Protein AF-A0A0H3CPJ2-F1 (afdb_monomer_lite)

Foldseek 3Di:
DPPVLVVLCCVQCVVVVVVPDDCPVSVVVSVVVSVVVVVVVVVPDDDDDDDDDDDDDDDDDDDDDDDDDDDDDDDDDDDDDDDDPDPCPVVVVVVVVVVVVVVVVVVVVVVVQVVQVVLLVVLQVLLCLQPHGDDRDSGSLVSLVVSCVVLVHDCPPPDSVCSSVVSVVSSVVVVPPPPPPPPDVVVVVVCCVVCVCPVVDDPDD

Sequence (205 aa):
MSKRKAAIIRATLKPLLAADADLEAEVRKALLALDEAEKEDEKEKKPAEDEDDDKDDEKKKTADDEDDEDSDDKKKKPAEDEDDEDDKKDDKVSKTAMDSAIRLAADSATKRAAENFRKVREAEQAVRPLIGDVVAMDSADDVYRTALEQAGVDIEGVHPSAFPKMVKMAIEQQNNKRPVIAQDSATVSEFEKAFPTAGKLKRGF

Radius of gyration: 37.98 Å; chains: 1; bounding box: 97×56×105 Å

Secondary structure (DSSP, 8-state):
--HHHHHHHHHHHTTTTTTT---HHHHHHHHHHHHHHHHHHHHT--------------------------------PPPP-----SSSHHHHHHHHHHHHHHHHHHHHHHHHHHHHHHHHHHHHHHHHHHHSSPPP-S-HHHHHHHHHHHTT---TT--GGGHHHHHHHHHHHHHT--------HHHHHHHHHH-TTGGG-----

Organism: Enterobacter cloacae subsp. cloacae (strain ATCC 13047 / DSM 30054 / NBRC 13535 / NCTC 10005 / WDCM 00083 / NCDC 279-56) (NCBI:txid716541)

pLDDT: mean 71.65, std 20.5, range [28.33, 95.06]

Structure (mmCIF, N/CA/C/O backbone):
data_AF-A0A0H3CPJ2-F1
#
_entry.id   AF-A0A0H3CPJ2-F1
#
loop_
_atom_site.group_PDB
_atom_site.id
_atom_site.type_symbol
_atom_site.label_atom_id
_atom_site.label_alt_id
_atom_site.label_comp_id
_atom_site.label_asym_id
_atom_site.label_entity_id
_atom_site.label_seq_id
_atom_site.pdbx_PDB_ins_code
_atom_site.Cartn_x
_atom_site.Cartn_y
_atom_site.Cartn_z
_atom_site.occupancy
_atom_site.B_iso_or_equiv
_atom_site.auth_seq_id
_atom_site.auth_comp_id
_atom_site.auth_asym_id
_atom_site.auth_atom_id
_atom_site.pdbx_PDB_model_num
ATOM 1 N N . MET A 1 1 ? -1.343 2.291 -38.279 1.00 59.94 1 MET A N 1
ATOM 2 C CA . MET A 1 1 ? -1.102 0.938 -38.837 1.00 59.94 1 MET A CA 1
ATOM 3 C C . MET A 1 1 ? -1.658 0.864 -40.251 1.00 59.94 1 MET A C 1
ATOM 5 O O . MET A 1 1 ? -2.783 1.307 -40.458 1.00 59.94 1 MET A O 1
ATOM 9 N N . SER A 1 2 ? -0.901 0.312 -41.205 1.00 76.69 2 SER A N 1
ATOM 10 C CA . SER A 1 2 ? -1.409 0.012 -42.555 1.00 76.69 2 SER A CA 1
ATOM 11 C C . SER A 1 2 ? -2.568 -0.997 -42.483 1.00 76.69 2 SER A C 1
ATOM 13 O O . SER A 1 2 ? -2.582 -1.867 -41.609 1.00 76.69 2 SER A O 1
ATOM 15 N N . LYS A 1 3 ? -3.549 -0.898 -43.394 1.00 76.31 3 LYS A N 1
ATOM 16 C CA . LYS A 1 3 ? -4.716 -1.805 -43.441 1.00 76.31 3 LYS A CA 1
ATOM 17 C C . LYS A 1 3 ? -4.296 -3.279 -43.554 1.00 76.31 3 LYS A C 1
ATOM 19 O O . LYS A 1 3 ? -4.976 -4.137 -42.998 1.00 76.31 3 LYS A O 1
ATOM 24 N N . ARG A 1 4 ? -3.151 -3.554 -44.196 1.00 74.62 4 ARG A N 1
ATOM 25 C CA . ARG A 1 4 ? -2.540 -4.893 -44.294 1.00 74.62 4 ARG A CA 1
ATOM 26 C C . ARG A 1 4 ? -2.071 -5.411 -42.928 1.00 74.62 4 ARG A C 1
ATOM 28 O O . ARG A 1 4 ? -2.464 -6.499 -42.525 1.00 74.62 4 ARG A O 1
ATOM 35 N N . LYS A 1 5 ? -1.354 -4.580 -42.160 1.00 73.38 5 LYS A N 1
ATOM 36 C CA . LYS A 1 5 ? -0.867 -4.905 -40.804 1.00 73.38 5 LYS A CA 1
ATOM 37 C C . LYS A 1 5 ? -2.010 -5.291 -39.857 1.00 73.38 5 LYS A C 1
ATOM 39 O O . LYS A 1 5 ? -1.962 -6.317 -39.187 1.00 73.38 5 LYS A O 1
ATOM 44 N N . ALA A 1 6 ? -3.090 -4.508 -39.860 1.00 75.81 6 ALA A N 1
ATOM 45 C CA . ALA A 1 6 ? -4.264 -4.800 -39.037 1.00 75.81 6 ALA A CA 1
ATOM 46 C C . ALA A 1 6 ? -5.006 -6.079 -39.473 1.00 75.81 6 ALA A C 1
ATOM 48 O O . ALA A 1 6 ? -5.605 -6.750 -38.633 1.00 75.81 6 ALA A O 1
ATOM 49 N N . ALA A 1 7 ? -4.980 -6.424 -40.764 1.00 77.56 7 ALA A N 1
ATOM 50 C CA . ALA A 1 7 ? -5.598 -7.645 -41.274 1.00 77.56 7 ALA A CA 1
ATOM 51 C C . ALA A 1 7 ? -4.826 -8.904 -40.847 1.00 77.56 7 ALA A C 1
ATOM 53 O O . ALA A 1 7 ? -5.456 -9.867 -40.420 1.00 77.56 7 ALA A O 1
ATOM 54 N N . ILE A 1 8 ? -3.489 -8.866 -40.883 1.00 79.12 8 ILE A N 1
ATOM 55 C CA . ILE A 1 8 ? -2.618 -9.986 -40.486 1.00 79.12 8 ILE A CA 1
ATOM 56 C C . ILE A 1 8 ? -2.800 -10.310 -38.998 1.00 79.12 8 ILE A C 1
ATOM 58 O O . ILE A 1 8 ? -3.123 -11.443 -38.655 1.00 79.12 8 ILE A O 1
ATOM 62 N N . ILE A 1 9 ? -2.716 -9.300 -38.124 1.00 79.44 9 ILE A N 1
ATOM 63 C CA . ILE A 1 9 ? -2.913 -9.465 -36.671 1.00 79.44 9 ILE A CA 1
ATOM 64 C C . ILE A 1 9 ? -4.305 -10.031 -36.360 1.00 79.44 9 ILE A C 1
ATOM 66 O O . ILE A 1 9 ? -4.471 -10.902 -35.510 1.00 79.44 9 ILE A O 1
ATOM 70 N N . ARG A 1 10 ? -5.341 -9.537 -37.049 1.00 80.31 10 ARG A N 1
ATOM 71 C CA . ARG A 1 10 ? -6.709 -10.024 -36.842 1.00 80.31 10 ARG A CA 1
ATOM 72 C C . ARG A 1 10 ? -6.887 -11.451 -37.342 1.00 80.31 10 ARG A C 1
ATOM 74 O O . ARG A 1 10 ? -7.625 -12.195 -36.713 1.00 80.31 10 ARG A O 1
ATOM 81 N N . ALA A 1 11 ? -6.257 -11.837 -38.445 1.00 81.38 11 ALA A N 1
ATOM 82 C CA . ALA A 1 11 ? -6.361 -13.195 -38.964 1.00 81.38 11 ALA A CA 1
ATOM 83 C C . ALA A 1 11 ? -5.719 -14.219 -38.015 1.00 81.38 11 ALA A C 1
ATOM 85 O O . ALA A 1 11 ? -6.292 -15.285 -37.804 1.00 81.38 11 ALA A O 1
ATOM 86 N N . THR A 1 12 ? -4.579 -13.879 -37.405 1.00 79.88 12 THR A N 1
ATOM 87 C CA . THR A 1 12 ? -3.849 -14.777 -36.499 1.00 79.88 12 THR A CA 1
ATOM 88 C C . THR A 1 12 ? -4.472 -14.853 -35.106 1.00 79.88 12 THR A C 1
ATOM 90 O O . THR A 1 12 ? -4.611 -15.944 -34.562 1.00 79.88 12 THR A O 1
ATOM 93 N N . LEU A 1 13 ? -4.904 -13.723 -34.532 1.00 80.19 13 LEU A N 1
ATOM 94 C CA . LEU A 1 13 ? -5.363 -13.675 -33.136 1.00 80.19 13 LEU A CA 1
ATOM 95 C C . LEU A 1 13 ? -6.867 -13.938 -32.953 1.00 80.19 13 LEU A C 1
ATOM 97 O O . LEU A 1 13 ? -7.289 -14.378 -31.885 1.00 80.19 13 LEU A O 1
ATOM 101 N N . LYS A 1 14 ? -7.705 -13.702 -33.972 1.00 81.56 14 LYS A N 1
ATOM 102 C CA . LYS A 1 14 ? -9.169 -13.868 -33.868 1.00 81.56 14 LYS A CA 1
ATOM 103 C C . LYS A 1 14 ? -9.651 -15.292 -33.535 1.00 81.56 14 LYS A C 1
ATOM 105 O O . LYS A 1 14 ? -10.604 -15.376 -32.764 1.00 81.56 14 LYS A O 1
ATOM 110 N N . PRO A 1 15 ? -9.073 -16.392 -34.059 1.00 81.56 15 PRO A N 1
ATOM 111 C CA . PRO A 1 15 ? -9.518 -17.734 -33.672 1.00 81.56 15 PRO A CA 1
ATOM 112 C C . PRO A 1 15 ? -9.088 -18.131 -32.250 1.00 81.56 15 PRO A C 1
ATOM 114 O O . PRO A 1 15 ? -9.743 -18.966 -31.637 1.00 81.56 15 PRO A O 1
ATOM 117 N N . LEU A 1 16 ? -8.025 -17.524 -31.713 1.00 74.62 16 LEU A N 1
ATOM 118 C CA . LEU A 1 16 ? -7.444 -17.890 -30.416 1.00 74.62 16 LEU A CA 1
ATOM 119 C C . LEU A 1 16 ? -8.012 -17.075 -29.249 1.00 74.62 16 LEU A C 1
ATOM 121 O O . LEU A 1 16 ? -7.984 -17.529 -28.110 1.00 74.62 16 LEU A O 1
ATOM 125 N N . LEU A 1 17 ? -8.603 -15.912 -29.537 1.00 76.75 17 LEU A N 1
ATOM 126 C CA . LEU A 1 17 ? -9.183 -15.020 -28.531 1.00 76.75 17 LEU A CA 1
ATOM 127 C C . LEU A 1 17 ? -10.336 -15.645 -27.725 1.00 76.75 17 LEU A C 1
ATOM 129 O O . LEU A 1 17 ? -10.624 -15.191 -26.625 1.00 76.75 17 LEU A O 1
ATOM 133 N N . ALA A 1 18 ? -11.024 -16.644 -28.285 1.00 74.12 18 ALA A N 1
ATOM 134 C CA . ALA A 1 18 ? -12.161 -17.312 -27.648 1.00 74.12 18 ALA A CA 1
ATOM 135 C C . ALA A 1 18 ? -11.775 -18.602 -26.899 1.00 74.12 18 ALA A C 1
ATOM 137 O O . ALA A 1 18 ? -12.633 -19.206 -26.261 1.00 74.12 18 ALA A O 1
ATOM 138 N N . ALA A 1 19 ? -10.517 -19.041 -27.006 1.00 75.06 19 ALA A N 1
ATOM 139 C CA . ALA A 1 19 ? -10.065 -20.344 -26.520 1.00 75.06 19 ALA A CA 1
ATOM 140 C C . ALA A 1 19 ? -9.304 -20.286 -25.183 1.00 75.06 19 ALA A C 1
ATOM 142 O O . ALA A 1 19 ? -8.801 -21.319 -24.753 1.00 75.06 19 ALA A O 1
ATOM 143 N N . ASP A 1 20 ? -9.188 -19.107 -24.554 1.00 67.69 20 ASP A N 1
ATOM 144 C CA . ASP A 1 20 ? -8.377 -18.872 -23.339 1.00 67.69 20 ASP A CA 1
ATOM 145 C C . ASP A 1 20 ? -6.929 -19.399 -23.462 1.00 67.69 20 ASP A C 1
ATOM 147 O O . ASP A 1 20 ? -6.261 -19.736 -22.485 1.00 67.69 20 ASP A O 1
ATOM 151 N N . ALA A 1 21 ? -6.446 -19.501 -24.704 1.00 69.00 21 ALA A N 1
ATOM 152 C CA . ALA A 1 21 ? -5.138 -20.036 -25.028 1.00 69.00 21 ALA A CA 1
ATOM 153 C C . ALA A 1 21 ? -4.048 -19.026 -24.661 1.00 69.00 21 ALA A C 1
ATOM 155 O O . ALA A 1 21 ? -4.234 -17.822 -24.827 1.00 69.00 21 ALA A O 1
ATOM 156 N N . ASP A 1 22 ? -2.894 -19.519 -24.215 1.00 70.19 22 ASP A N 1
ATOM 157 C CA . ASP A 1 22 ? -1.723 -18.677 -23.986 1.00 70.19 22 ASP A CA 1
ATOM 158 C C . ASP A 1 22 ? -1.239 -18.086 -25.323 1.00 70.19 22 ASP A C 1
ATOM 160 O O . ASP A 1 22 ? -0.751 -18.793 -26.207 1.00 70.19 22 ASP A O 1
ATOM 164 N N . LEU A 1 23 ? -1.453 -16.778 -25.497 1.00 72.31 23 LEU A N 1
ATOM 165 C CA . LEU A 1 23 ? -1.244 -16.071 -26.763 1.00 72.31 23 LEU A CA 1
ATOM 166 C C . LEU A 1 23 ? 0.207 -15.617 -26.963 1.00 72.31 23 LEU A C 1
ATOM 168 O O . LEU A 1 23 ? 0.511 -15.023 -27.999 1.00 72.31 23 LEU A O 1
ATOM 172 N N . GLU A 1 24 ? 1.110 -15.846 -26.006 1.00 73.50 24 GLU A N 1
ATOM 173 C CA . GLU A 1 24 ? 2.437 -15.225 -26.029 1.00 73.50 24 GLU A CA 1
ATOM 174 C C . GLU A 1 24 ? 3.275 -15.650 -27.250 1.00 73.50 24 GLU A C 1
ATOM 176 O O . GLU A 1 24 ? 3.895 -14.809 -27.909 1.00 73.50 24 GLU A O 1
ATOM 181 N N . ALA A 1 25 ? 3.247 -16.934 -27.614 1.00 71.19 25 ALA A N 1
ATOM 182 C CA . ALA A 1 25 ? 3.967 -17.451 -28.780 1.00 71.19 25 ALA A CA 1
ATOM 183 C C . ALA A 1 25 ? 3.381 -16.932 -30.107 1.00 71.19 25 ALA A C 1
ATOM 185 O O . ALA A 1 25 ? 4.118 -16.507 -31.004 1.00 71.19 25 ALA A O 1
ATOM 186 N N . GLU A 1 26 ? 2.054 -16.891 -30.219 1.00 72.56 26 GLU A N 1
ATOM 187 C CA . GLU A 1 26 ? 1.366 -16.456 -31.434 1.00 72.56 26 GLU A CA 1
ATOM 188 C C . GLU A 1 26 ? 1.432 -14.940 -31.650 1.00 72.56 26 GLU A C 1
ATOM 190 O O . GLU A 1 26 ? 1.517 -14.481 -32.791 1.00 72.56 26 GLU A O 1
ATOM 195 N N . VAL A 1 27 ? 1.467 -14.150 -30.574 1.00 75.44 27 VAL A N 1
ATOM 196 C CA . VAL A 1 27 ? 1.689 -12.698 -30.642 1.00 75.44 27 VAL A CA 1
ATOM 197 C C . VAL A 1 27 ? 3.104 -12.393 -31.131 1.00 75.44 27 VAL A C 1
ATOM 199 O O . VAL A 1 27 ? 3.271 -11.533 -31.996 1.00 75.44 27 VAL A O 1
ATOM 202 N N . ARG A 1 28 ? 4.121 -13.132 -30.665 1.00 74.50 28 ARG A N 1
ATOM 203 C CA . ARG A 1 28 ? 5.503 -12.999 -31.168 1.00 74.50 28 ARG A CA 1
ATOM 204 C C . ARG A 1 28 ? 5.604 -13.355 -32.650 1.00 74.50 28 ARG A C 1
ATOM 206 O O . ARG A 1 28 ? 6.245 -12.638 -33.412 1.00 74.50 28 ARG A O 1
ATOM 213 N N . LYS A 1 29 ? 4.916 -14.413 -33.079 1.00 75.38 29 LYS A N 1
ATOM 214 C CA . LYS A 1 29 ? 4.840 -14.803 -34.493 1.00 75.38 29 LYS A CA 1
ATOM 215 C C . LYS A 1 29 ? 4.135 -13.747 -35.350 1.00 75.38 29 LYS A C 1
ATOM 217 O O . LYS A 1 29 ? 4.589 -13.454 -36.452 1.00 75.38 29 LYS A O 1
ATOM 222 N N . ALA A 1 30 ? 3.058 -13.144 -34.844 1.00 74.69 30 ALA A N 1
ATOM 223 C CA . ALA A 1 30 ? 2.363 -12.055 -35.527 1.00 74.69 30 ALA A CA 1
ATOM 224 C C . ALA A 1 30 ? 3.223 -10.782 -35.628 1.00 74.69 30 ALA A C 1
ATOM 226 O O . ALA A 1 30 ? 3.149 -10.091 -36.639 1.00 74.69 30 ALA A O 1
ATOM 227 N N . LEU A 1 31 ? 4.053 -10.490 -34.621 1.00 77.62 31 LEU A N 1
ATOM 228 C CA . LEU A 1 31 ? 5.025 -9.391 -34.645 1.00 77.62 31 LEU A CA 1
ATOM 229 C C . LEU A 1 31 ? 6.139 -9.623 -35.670 1.00 77.62 31 LEU A C 1
ATOM 231 O O . LEU A 1 31 ? 6.399 -8.740 -36.479 1.00 77.62 31 LEU A O 1
ATOM 235 N N . LEU A 1 32 ? 6.711 -10.827 -35.724 1.00 76.00 32 LEU A N 1
ATOM 236 C CA . LEU A 1 32 ? 7.706 -11.181 -36.744 1.00 76.00 32 LEU A CA 1
ATOM 237 C C . LEU A 1 32 ? 7.143 -11.061 -38.170 1.00 76.00 32 LEU A C 1
ATOM 239 O O . LEU A 1 32 ? 7.810 -10.531 -39.053 1.00 76.00 32 LEU A O 1
ATOM 243 N N . ALA A 1 33 ? 5.892 -11.476 -38.384 1.00 74.00 33 ALA A N 1
ATOM 244 C CA . ALA A 1 33 ? 5.223 -11.329 -39.678 1.00 74.00 33 ALA A CA 1
ATOM 245 C C . ALA A 1 33 ? 4.931 -9.859 -40.050 1.00 74.00 33 ALA A C 1
ATOM 247 O O . ALA A 1 33 ? 4.847 -9.524 -41.231 1.00 74.00 33 ALA A O 1
ATOM 248 N N . LEU A 1 34 ? 4.762 -8.969 -39.064 1.00 75.44 34 LEU A N 1
ATOM 249 C CA . LEU A 1 34 ? 4.627 -7.528 -39.307 1.00 75.44 34 LEU A CA 1
ATOM 250 C C . LEU A 1 34 ? 5.956 -6.900 -39.721 1.00 75.44 34 LEU A C 1
ATOM 252 O O . LEU A 1 34 ? 5.951 -6.072 -40.631 1.00 75.44 34 LEU A O 1
ATOM 256 N N . ASP A 1 35 ? 7.055 -7.307 -39.084 1.00 73.12 35 ASP A N 1
ATOM 257 C CA . ASP A 1 35 ? 8.405 -6.845 -39.417 1.00 73.12 35 ASP A CA 1
ATOM 258 C C . ASP A 1 35 ? 8.836 -7.331 -40.810 1.00 73.12 35 ASP A C 1
ATOM 260 O O . ASP A 1 35 ? 9.489 -6.603 -41.556 1.00 73.12 35 ASP A O 1
ATOM 264 N N . GLU A 1 36 ? 8.447 -8.546 -41.200 1.00 69.19 36 GLU A N 1
ATOM 265 C CA . GLU A 1 36 ? 8.725 -9.091 -42.533 1.00 69.19 36 GLU A CA 1
ATOM 266 C C . GLU A 1 36 ? 7.920 -8.371 -43.628 1.00 69.19 36 GLU A C 1
ATOM 268 O O . GLU A 1 36 ? 8.495 -7.941 -44.628 1.00 69.19 36 GLU A O 1
ATOM 273 N N . ALA A 1 37 ? 6.629 -8.109 -43.395 1.00 63.09 37 ALA A N 1
ATOM 274 C CA . ALA A 1 37 ? 5.805 -7.316 -44.311 1.00 63.09 37 ALA A CA 1
ATOM 275 C C . ALA A 1 37 ? 6.283 -5.853 -44.437 1.00 63.09 37 ALA A C 1
ATOM 277 O O . ALA A 1 37 ? 6.113 -5.230 -45.482 1.00 63.09 37 ALA A O 1
ATOM 278 N N . GLU A 1 38 ? 6.892 -5.294 -43.389 1.00 63.72 38 GLU A N 1
ATOM 279 C CA . GLU A 1 38 ? 7.471 -3.946 -43.413 1.00 63.72 38 GLU A CA 1
ATOM 280 C C . GLU A 1 38 ? 8.762 -3.883 -44.244 1.00 63.72 38 GLU A C 1
ATOM 282 O O . GLU A 1 38 ? 8.955 -2.927 -44.991 1.00 63.72 38 GLU A O 1
ATOM 287 N N . LYS A 1 39 ? 9.583 -4.942 -44.217 1.00 60.97 39 LYS A N 1
ATOM 288 C CA . LYS A 1 39 ? 10.767 -5.082 -45.084 1.00 60.97 39 LYS A CA 1
ATOM 289 C C . LYS A 1 39 ? 10.418 -5.295 -46.561 1.00 60.97 39 LYS A C 1
ATOM 291 O O . LYS A 1 39 ? 11.210 -4.927 -47.428 1.00 60.97 39 LYS A O 1
ATOM 296 N N . GLU A 1 40 ? 9.273 -5.901 -46.866 1.00 57.31 40 GLU A N 1
ATOM 297 C CA . GLU A 1 40 ? 8.786 -6.058 -48.245 1.00 57.31 40 GLU A CA 1
ATOM 298 C C . GLU A 1 40 ? 8.168 -4.762 -48.791 1.00 57.31 40 GLU A C 1
ATOM 300 O O . GLU A 1 40 ? 8.502 -4.358 -49.905 1.00 57.31 40 GLU A O 1
ATOM 305 N N . ASP A 1 41 ? 7.368 -4.046 -47.989 1.00 57.06 41 ASP A N 1
ATOM 306 C CA . ASP A 1 41 ? 6.795 -2.741 -48.367 1.00 57.06 41 ASP A CA 1
ATOM 307 C C . ASP A 1 41 ? 7.892 -1.656 -48.586 1.00 57.06 41 ASP A C 1
ATOM 309 O O . ASP A 1 41 ? 7.667 -0.680 -49.309 1.00 57.06 41 ASP A O 1
ATOM 313 N N . GLU A 1 42 ? 9.086 -1.807 -47.994 1.00 54.91 42 GLU A N 1
ATOM 314 C CA . GLU A 1 42 ? 10.237 -0.901 -48.170 1.00 54.91 42 GLU A CA 1
ATOM 315 C C . GLU A 1 42 ? 11.065 -1.207 -49.438 1.00 54.91 42 GLU A C 1
ATOM 317 O O . GLU A 1 42 ? 11.632 -0.300 -50.049 1.00 54.91 42 GLU A O 1
ATOM 322 N N . LYS A 1 43 ? 11.072 -2.462 -49.912 1.00 51.03 43 LYS A N 1
ATOM 323 C CA . LYS A 1 43 ? 11.767 -2.872 -51.150 1.00 51.03 43 LYS A CA 1
ATOM 324 C C . LYS A 1 43 ? 11.043 -2.453 -52.435 1.00 51.03 43 LYS A C 1
ATOM 326 O O . LYS A 1 43 ? 11.690 -2.352 -53.475 1.00 51.03 43 LYS A O 1
ATOM 331 N N . GLU A 1 44 ? 9.742 -2.163 -52.380 1.00 49.97 44 GLU A N 1
ATOM 332 C CA . GLU A 1 44 ? 8.953 -1.706 -53.539 1.00 49.97 44 GLU A CA 1
ATOM 333 C C . GLU A 1 44 ? 9.029 -0.183 -53.797 1.00 49.97 44 GLU A C 1
ATOM 335 O O . GLU A 1 44 ? 8.491 0.300 -54.794 1.00 49.97 44 GLU A O 1
ATOM 340 N N . LYS A 1 45 ? 9.725 0.600 -52.956 1.00 44.38 45 LYS A N 1
ATOM 341 C CA . LYS A 1 45 ? 9.931 2.049 -53.159 1.00 44.38 45 LYS A CA 1
ATOM 342 C C . LYS A 1 45 ? 11.368 2.383 -53.581 1.00 44.38 45 LYS A C 1
ATOM 344 O O . LYS A 1 45 ? 12.146 2.923 -52.802 1.00 44.38 45 LYS A O 1
ATOM 349 N N . LYS A 1 46 ? 11.701 2.136 -54.850 1.00 45.94 46 LYS A N 1
ATOM 350 C CA . LYS A 1 46 ? 12.757 2.873 -55.575 1.00 45.94 46 LYS A CA 1
ATOM 351 C C . LYS A 1 46 ? 12.181 3.448 -56.876 1.00 45.94 46 LYS A C 1
ATOM 353 O O . LYS A 1 46 ? 11.624 2.692 -57.668 1.00 45.94 46 LYS A O 1
ATOM 358 N N . PRO A 1 47 ? 12.295 4.769 -57.076 1.00 37.34 47 PRO A N 1
ATOM 359 C CA . PRO A 1 47 ? 13.055 5.323 -58.208 1.00 37.34 47 PRO A CA 1
ATOM 360 C C . PRO A 1 47 ? 14.113 6.318 -57.670 1.00 37.34 47 PRO A C 1
ATOM 362 O O . PRO A 1 47 ? 13.860 6.992 -56.678 1.00 37.34 47 PRO A O 1
ATOM 365 N N . ALA A 1 48 ? 15.391 6.248 -58.056 1.00 31.41 48 ALA A N 1
ATOM 366 C CA . ALA A 1 48 ? 16.001 6.667 -59.330 1.00 31.41 48 ALA A CA 1
ATOM 367 C C . ALA A 1 48 ? 15.953 8.201 -59.548 1.00 31.41 48 ALA A C 1
ATOM 369 O O . ALA A 1 48 ? 14.871 8.724 -59.781 1.00 31.41 48 ALA A O 1
ATOM 370 N N . GLU A 1 49 ? 17.143 8.819 -59.399 1.00 34.44 49 GLU A N 1
ATOM 371 C CA . GLU A 1 49 ? 17.728 10.052 -59.999 1.00 34.44 49 GLU A CA 1
ATOM 372 C C . GLU A 1 49 ? 16.839 11.285 -60.278 1.00 34.44 49 GLU A C 1
ATOM 374 O O . GLU A 1 49 ? 15.831 11.164 -60.963 1.00 34.44 49 GLU A O 1
ATOM 379 N N . ASP A 1 50 ? 17.247 12.487 -59.825 1.00 28.33 50 ASP A N 1
ATOM 380 C CA . ASP A 1 50 ? 17.907 13.484 -60.703 1.00 28.33 50 ASP A CA 1
ATOM 381 C C . ASP A 1 50 ? 18.427 14.739 -59.944 1.00 28.33 50 ASP A C 1
ATOM 383 O O . ASP A 1 50 ? 18.031 15.007 -58.811 1.00 28.33 50 ASP A O 1
ATOM 387 N N . GLU A 1 51 ? 19.336 15.435 -60.623 1.00 29.42 51 GLU A N 1
ATOM 388 C CA . GLU A 1 51 ? 20.320 16.497 -60.352 1.00 29.42 51 GLU A CA 1
ATOM 389 C C . GLU A 1 51 ? 19.957 17.807 -59.597 1.00 29.42 51 GLU A C 1
ATOM 391 O O . GLU A 1 51 ? 18.822 18.277 -59.590 1.00 29.42 51 GLU A O 1
ATOM 396 N N . ASP A 1 52 ? 21.032 18.383 -59.020 1.00 30.48 52 ASP A N 1
ATOM 397 C CA . ASP A 1 52 ? 21.475 19.797 -58.938 1.00 30.48 52 ASP A CA 1
ATOM 398 C C . ASP A 1 52 ? 20.523 20.938 -58.498 1.00 30.48 52 ASP A C 1
ATOM 400 O O . ASP A 1 52 ? 19.464 21.159 -59.073 1.00 30.48 52 ASP A O 1
ATOM 404 N N . ASP A 1 53 ? 20.960 21.766 -57.528 1.00 32.66 53 ASP A N 1
ATOM 405 C CA . ASP A 1 53 ? 21.560 23.086 -57.841 1.00 32.66 53 ASP A CA 1
ATOM 406 C C . ASP A 1 53 ? 22.045 23.873 -56.588 1.00 32.66 53 ASP A C 1
ATOM 408 O O . ASP A 1 53 ? 21.345 24.030 -55.588 1.00 32.66 53 ASP A O 1
ATOM 412 N N . ASP A 1 54 ? 23.295 24.322 -56.711 1.00 33.62 54 ASP A N 1
ATOM 413 C CA . ASP A 1 54 ? 24.069 25.450 -56.167 1.00 33.62 54 ASP A CA 1
ATOM 414 C C . ASP A 1 54 ? 23.714 26.289 -54.896 1.00 33.62 54 ASP A C 1
ATOM 416 O O . ASP A 1 54 ? 22.693 26.962 -54.788 1.00 33.62 54 ASP A O 1
ATOM 420 N N . LYS A 1 55 ? 24.778 26.409 -54.070 1.00 33.53 55 LYS A N 1
ATOM 421 C CA . LYS A 1 55 ? 25.498 27.624 -53.582 1.00 33.53 55 LYS A CA 1
ATOM 422 C C . LYS A 1 55 ? 24.982 28.557 -52.468 1.00 33.53 55 LYS A C 1
ATOM 424 O O . LYS A 1 55 ? 23.869 29.064 -52.487 1.00 33.53 55 LYS A O 1
ATOM 429 N N . ASP A 1 56 ? 25.995 28.923 -51.658 1.00 31.47 56 ASP A N 1
ATOM 430 C CA . ASP A 1 56 ? 26.305 30.249 -51.080 1.00 31.47 56 ASP A CA 1
ATOM 431 C C . ASP A 1 56 ? 25.4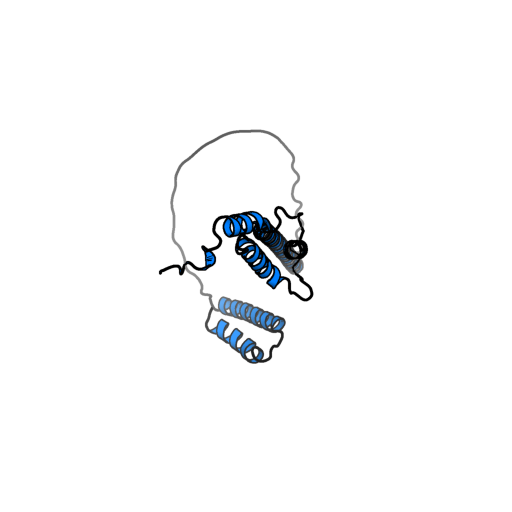21 30.796 -49.943 1.00 31.47 56 ASP A C 1
ATOM 433 O O . ASP A 1 56 ? 24.209 30.654 -49.932 1.00 31.47 56 ASP A O 1
ATOM 437 N N . ASP A 1 57 ? 25.919 31.515 -48.936 1.00 33.38 57 ASP A N 1
ATOM 438 C CA . ASP A 1 57 ? 27.272 31.863 -48.503 1.00 33.38 57 ASP A CA 1
ATOM 439 C C . ASP A 1 57 ? 27.149 32.440 -47.069 1.00 33.38 57 ASP A C 1
ATOM 441 O O . ASP A 1 57 ? 26.136 33.033 -46.701 1.00 33.38 57 ASP A O 1
ATOM 445 N N . GLU A 1 58 ? 28.219 32.278 -46.295 1.00 34.84 58 GLU A N 1
ATOM 446 C CA . GLU A 1 58 ? 28.783 33.207 -45.307 1.00 34.84 58 GLU A CA 1
ATOM 447 C C . GLU A 1 58 ? 28.002 33.904 -44.151 1.00 34.84 58 GLU A C 1
ATOM 449 O O . GLU A 1 58 ? 27.112 34.732 -44.327 1.00 34.84 58 GLU A O 1
ATOM 454 N N . LYS A 1 59 ? 28.674 33.803 -42.976 1.00 37.06 59 LYS A N 1
ATOM 455 C CA . LYS A 1 59 ? 28.927 34.839 -41.929 1.00 37.06 59 LYS A CA 1
ATOM 456 C C . LYS A 1 59 ? 27.760 35.162 -40.976 1.00 37.06 59 LYS A C 1
ATOM 458 O O . LYS A 1 59 ? 26.641 35.380 -41.395 1.00 37.06 59 LYS A O 1
ATOM 463 N N . LYS A 1 60 ? 27.913 35.374 -39.660 1.00 36.22 60 LYS A N 1
ATOM 464 C CA . LYS A 1 60 ? 28.996 35.556 -38.651 1.00 36.22 60 LYS A CA 1
ATOM 465 C C . LYS A 1 60 ? 28.207 35.836 -37.333 1.00 36.22 60 LYS A C 1
ATOM 467 O O . LYS A 1 60 ? 27.160 36.463 -37.436 1.00 36.22 60 LYS A O 1
ATOM 472 N N . LYS A 1 61 ? 28.547 35.462 -36.089 1.00 40.09 61 LYS A N 1
ATOM 473 C CA . LYS A 1 61 ? 29.633 35.931 -35.186 1.00 40.09 61 LYS A CA 1
ATOM 474 C C . LYS A 1 61 ? 29.191 35.576 -33.728 1.00 40.09 61 LYS A C 1
ATOM 476 O O . LYS A 1 61 ? 28.029 35.793 -33.413 1.00 40.09 61 LYS A O 1
ATOM 481 N N . THR A 1 62 ? 29.998 34.847 -32.942 1.00 28.86 62 THR A N 1
ATOM 482 C CA . THR A 1 62 ? 30.844 35.265 -31.776 1.00 28.86 62 THR A CA 1
ATOM 483 C C . THR A 1 62 ? 30.201 35.329 -30.381 1.00 28.86 62 THR A C 1
ATOM 485 O O . THR A 1 62 ? 29.348 36.179 -30.149 1.00 28.86 62 THR A O 1
ATOM 488 N N . ALA A 1 63 ? 30.751 34.525 -29.460 1.00 35.34 63 ALA A N 1
ATOM 489 C CA . ALA A 1 63 ? 31.193 34.847 -28.086 1.00 35.34 63 ALA A CA 1
ATOM 490 C C . ALA A 1 63 ? 31.989 33.602 -27.602 1.00 35.34 63 ALA A C 1
ATOM 492 O O . ALA A 1 63 ? 31.425 32.513 -27.627 1.00 35.34 63 ALA A O 1
ATOM 493 N N . ASP A 1 64 ? 33.325 33.602 -27.553 1.00 29.14 64 ASP A N 1
ATOM 494 C CA . ASP A 1 64 ? 34.214 34.200 -26.531 1.00 29.14 64 ASP A CA 1
ATOM 495 C C . ASP A 1 64 ? 34.149 33.438 -25.193 1.00 29.14 64 ASP A C 1
ATOM 497 O O . ASP A 1 64 ? 33.126 33.510 -24.517 1.00 29.14 64 ASP A O 1
ATOM 501 N N . ASP A 1 65 ? 35.163 32.617 -24.886 1.00 31.34 65 ASP A N 1
ATOM 502 C CA . ASP A 1 65 ? 36.137 32.906 -23.814 1.00 31.34 65 ASP A CA 1
ATOM 503 C C . ASP A 1 65 ? 37.285 31.865 -23.815 1.00 31.34 65 ASP A C 1
ATOM 505 O O . ASP A 1 65 ? 37.075 30.679 -24.089 1.00 31.34 65 ASP A O 1
ATOM 509 N N . GLU A 1 66 ? 38.491 32.365 -23.558 1.00 32.38 66 GLU A N 1
ATOM 510 C CA . GLU A 1 66 ? 39.791 31.695 -23.371 1.00 32.38 66 GLU A CA 1
ATOM 511 C C . GLU A 1 66 ? 39.757 30.943 -22.005 1.00 32.38 66 GLU A C 1
ATOM 513 O O . GLU A 1 66 ? 38.839 31.144 -21.217 1.00 32.38 66 GLU A O 1
ATOM 518 N N . ASP A 1 67 ? 40.587 29.994 -21.576 1.00 31.56 67 ASP A N 1
ATOM 519 C CA . ASP A 1 67 ? 42.032 29.770 -21.609 1.00 31.56 67 ASP A CA 1
ATOM 520 C C . ASP A 1 67 ? 42.253 28.469 -20.781 1.00 31.56 67 ASP A C 1
ATOM 522 O O . ASP A 1 67 ? 41.511 28.254 -19.818 1.00 31.56 67 ASP A O 1
ATOM 526 N N . ASP A 1 68 ? 43.186 27.589 -21.157 1.00 35.44 68 ASP A N 1
ATOM 527 C CA . ASP A 1 68 ? 44.209 27.002 -20.260 1.00 35.44 68 ASP A CA 1
ATOM 528 C C . ASP A 1 68 ? 45.041 25.967 -21.041 1.00 35.44 68 ASP A C 1
ATOM 530 O O . ASP A 1 68 ? 44.532 24.998 -21.622 1.00 35.44 68 ASP A O 1
ATOM 534 N N . GLU A 1 69 ? 46.340 26.229 -21.082 1.00 35.31 69 GLU A N 1
ATOM 535 C CA . GLU A 1 69 ? 47.363 25.497 -21.809 1.00 35.31 69 GLU A CA 1
ATOM 536 C C . GLU A 1 69 ? 47.848 24.247 -21.044 1.00 35.31 69 GLU A C 1
ATOM 538 O O . GLU A 1 69 ? 47.753 24.132 -19.826 1.00 35.31 69 GLU A O 1
ATOM 543 N N . ASP A 1 70 ? 48.503 23.369 -21.809 1.00 33.03 70 ASP A N 1
ATOM 544 C CA . ASP A 1 70 ? 49.655 22.560 -21.385 1.00 33.03 70 ASP A CA 1
ATOM 545 C C . ASP A 1 70 ? 49.394 21.176 -20.737 1.00 33.03 70 ASP A C 1
ATOM 547 O O . ASP A 1 70 ? 49.151 21.030 -19.542 1.00 33.03 70 ASP A O 1
ATOM 551 N N . SER A 1 71 ? 49.552 20.098 -21.523 1.00 38.31 71 SER A N 1
ATOM 552 C CA . SER A 1 71 ? 50.753 19.252 -21.395 1.00 38.31 71 SER A CA 1
ATOM 553 C C . SER A 1 71 ? 50.861 18.158 -22.468 1.00 38.31 71 SER A C 1
ATOM 555 O O . SER A 1 71 ? 49.888 17.612 -22.987 1.00 38.31 71 SER A O 1
ATOM 557 N N . ASP A 1 72 ? 52.117 17.861 -22.755 1.00 36.91 72 ASP A N 1
ATOM 558 C CA . ASP A 1 72 ? 52.727 17.278 -23.939 1.00 36.91 72 ASP A CA 1
ATOM 559 C C . ASP A 1 72 ? 52.704 15.731 -24.046 1.00 36.91 72 ASP A C 1
ATOM 561 O O . ASP A 1 72 ? 52.724 14.995 -23.061 1.00 36.91 72 ASP A O 1
ATOM 565 N N . ASP A 1 73 ? 52.828 15.279 -25.300 1.00 35.91 73 ASP A N 1
ATOM 566 C CA . ASP A 1 73 ? 53.668 14.161 -25.771 1.00 35.91 73 ASP A CA 1
ATOM 567 C C . ASP A 1 73 ? 53.369 12.693 -25.342 1.00 35.91 73 ASP A C 1
ATOM 569 O O . ASP A 1 73 ? 53.778 12.215 -24.284 1.00 35.91 73 ASP A O 1
ATOM 573 N N . LYS A 1 74 ? 52.823 11.880 -26.275 1.00 43.12 74 LYS A N 1
ATOM 574 C CA . LYS A 1 74 ? 53.597 10.819 -26.984 1.00 43.12 74 LYS A CA 1
ATOM 575 C C . LYS A 1 74 ? 52.776 9.942 -27.941 1.00 43.12 74 LYS A C 1
ATOM 577 O O . LYS A 1 74 ? 51.935 9.134 -27.559 1.00 43.12 74 LYS A O 1
ATOM 582 N N . LYS A 1 75 ? 53.189 10.012 -29.211 1.00 40.38 75 LYS A N 1
ATOM 583 C CA . LYS A 1 75 ? 53.003 9.048 -30.313 1.00 40.38 75 LYS A CA 1
ATOM 584 C C . LYS A 1 75 ? 52.996 7.569 -29.884 1.00 40.38 75 LYS A C 1
ATOM 586 O O . LYS A 1 75 ? 54.023 7.096 -29.399 1.00 40.38 75 LYS A O 1
ATOM 591 N N . LYS A 1 76 ? 51.992 6.800 -30.336 1.00 41.88 76 LYS A N 1
ATOM 592 C CA . LYS A 1 76 ? 52.192 5.519 -31.055 1.00 41.88 76 LYS A CA 1
ATOM 593 C C . LYS A 1 76 ? 51.104 5.316 -32.121 1.00 41.88 76 LYS A C 1
ATOM 595 O O . LYS A 1 76 ? 49.931 5.557 -31.882 1.00 41.88 76 LYS A O 1
ATOM 600 N N . LYS A 1 77 ? 51.565 4.936 -33.314 1.00 45.94 77 LYS A N 1
ATOM 601 C CA . LYS A 1 77 ? 50.838 4.785 -34.583 1.00 45.94 77 LYS A CA 1
ATOM 602 C C . LYS A 1 77 ? 49.868 3.586 -34.566 1.00 45.94 77 LYS A C 1
ATOM 604 O O . LYS A 1 77 ? 50.197 2.605 -33.898 1.00 45.94 77 LYS A O 1
ATOM 609 N N . PRO A 1 78 ? 48.765 3.606 -35.339 1.00 40.75 78 PRO A N 1
ATOM 610 C CA . PRO A 1 78 ? 48.014 2.395 -35.654 1.00 40.75 78 PRO A CA 1
ATOM 611 C C . PRO A 1 78 ? 48.842 1.526 -36.612 1.00 40.75 78 PRO A C 1
ATOM 613 O O . PRO A 1 78 ? 49.363 2.026 -37.609 1.00 40.75 78 PRO A O 1
ATOM 616 N N . ALA A 1 79 ? 49.022 0.252 -36.268 1.00 38.09 79 ALA A N 1
ATOM 617 C CA . ALA A 1 79 ? 49.488 -0.752 -37.212 1.00 38.09 79 ALA A CA 1
ATOM 618 C C . ALA A 1 79 ? 48.264 -1.274 -37.969 1.00 38.09 79 ALA A C 1
ATOM 620 O O . ALA A 1 79 ? 47.309 -1.763 -37.371 1.00 38.09 79 ALA A O 1
ATOM 621 N N . GLU A 1 80 ? 48.326 -1.051 -39.268 1.00 41.50 80 GLU A N 1
ATOM 622 C CA . GLU A 1 80 ? 47.515 -1.582 -40.352 1.00 41.50 80 GLU A CA 1
ATOM 623 C C . GLU A 1 80 ? 47.658 -3.114 -40.370 1.00 41.50 80 GLU A C 1
ATOM 625 O O . GLU A 1 80 ? 48.778 -3.622 -40.406 1.00 41.50 80 GLU A O 1
ATOM 630 N N . ASP A 1 81 ? 46.539 -3.832 -40.271 1.00 38.25 81 ASP A N 1
ATOM 631 C CA . ASP A 1 81 ? 46.452 -5.267 -40.565 1.00 38.25 81 ASP A CA 1
ATOM 632 C C . ASP A 1 81 ? 45.132 -5.473 -41.325 1.00 38.25 81 ASP A C 1
ATOM 634 O O . ASP A 1 81 ? 44.059 -5.662 -40.744 1.00 38.25 81 ASP A O 1
ATOM 638 N N . GLU A 1 82 ? 45.214 -5.260 -42.639 1.00 44.69 82 GLU A N 1
ATOM 639 C CA . GLU A 1 82 ? 44.204 -5.641 -43.624 1.00 44.69 82 GLU A CA 1
ATOM 640 C C . GLU A 1 82 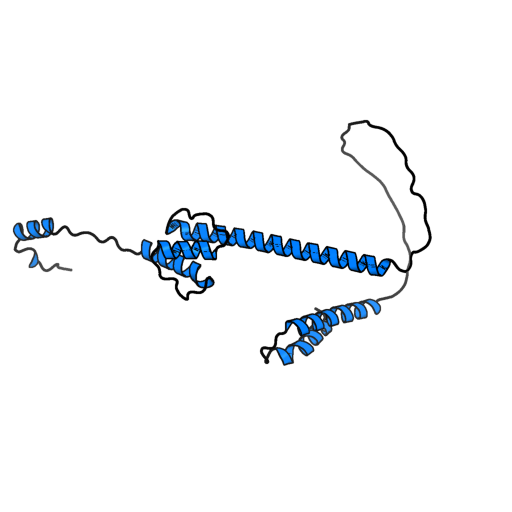? 44.382 -7.134 -43.938 1.00 44.69 82 GLU A C 1
ATOM 642 O O . GLU A 1 82 ? 45.403 -7.507 -44.506 1.00 44.69 82 GLU A O 1
ATOM 647 N N . ASP A 1 83 ? 43.420 -7.962 -43.515 1.00 47.06 83 ASP A N 1
ATOM 648 C CA . ASP A 1 83 ? 42.823 -9.107 -44.244 1.00 47.06 83 ASP A CA 1
ATOM 649 C C . ASP A 1 83 ? 42.223 -10.129 -43.256 1.00 47.06 83 ASP A C 1
ATOM 651 O O . ASP A 1 83 ? 42.893 -11.056 -42.811 1.00 47.06 83 ASP A O 1
ATOM 655 N N . ASP A 1 84 ? 40.948 -9.930 -42.884 1.00 44.31 84 ASP A N 1
ATOM 656 C CA . ASP A 1 84 ? 39.919 -10.992 -42.795 1.00 44.31 84 ASP A CA 1
ATOM 657 C C . ASP A 1 84 ? 38.576 -10.347 -42.380 1.00 44.31 84 ASP A C 1
ATOM 659 O O . ASP A 1 84 ? 38.201 -10.299 -41.195 1.00 44.31 84 ASP A O 1
ATOM 663 N N . GLU A 1 85 ? 37.881 -9.737 -43.348 1.00 52.50 85 GLU A N 1
ATOM 664 C CA . GLU A 1 85 ? 36.692 -8.896 -43.116 1.00 52.50 85 GLU A CA 1
ATOM 665 C C . GLU A 1 85 ? 35.326 -9.541 -43.404 1.00 52.50 85 GLU A C 1
ATOM 667 O O . GLU A 1 85 ? 34.318 -8.860 -43.211 1.00 52.50 85 GLU A O 1
ATOM 672 N N . ASP A 1 86 ? 35.228 -10.832 -43.737 1.00 50.00 86 ASP A N 1
ATOM 673 C CA . ASP A 1 86 ? 33.926 -11.402 -44.147 1.00 50.00 86 ASP A CA 1
ATOM 674 C C . ASP A 1 86 ? 33.264 -12.423 -43.205 1.00 50.00 86 ASP A C 1
ATOM 676 O O . ASP A 1 86 ? 32.141 -12.831 -43.475 1.00 50.00 86 ASP A O 1
ATOM 680 N N . ASP A 1 87 ? 33.842 -12.734 -42.034 1.00 50.34 87 ASP A N 1
ATOM 681 C CA . ASP A 1 87 ? 33.217 -13.672 -41.064 1.00 50.34 87 ASP A CA 1
ATOM 682 C C . ASP A 1 87 ? 32.917 -13.068 -39.670 1.00 50.34 87 ASP A C 1
ATOM 684 O O . ASP A 1 87 ? 32.469 -13.745 -38.745 1.00 50.34 87 ASP A O 1
ATOM 688 N N . LYS A 1 88 ? 33.137 -11.758 -39.476 1.00 53.44 88 LYS A N 1
ATOM 689 C CA . LYS A 1 88 ? 32.973 -11.079 -38.164 1.00 53.44 88 LYS A CA 1
ATOM 690 C C . LYS A 1 88 ? 31.722 -10.205 -38.039 1.00 53.44 88 LYS A C 1
ATOM 692 O O . LYS A 1 88 ? 31.523 -9.590 -36.986 1.00 53.44 88 LYS A O 1
ATOM 697 N N . LYS A 1 89 ? 30.892 -10.085 -39.080 1.00 53.00 89 LYS A N 1
ATOM 698 C CA . LYS A 1 89 ? 29.693 -9.223 -39.029 1.00 53.00 89 LYS A CA 1
ATOM 699 C C . LYS A 1 89 ? 28.530 -9.883 -38.286 1.00 53.00 89 LYS A C 1
ATOM 701 O O . LYS A 1 89 ? 27.896 -9.195 -37.488 1.00 53.00 89 LYS A O 1
ATOM 706 N N . ASP A 1 90 ? 28.344 -11.197 -38.427 1.00 53.72 90 ASP A N 1
ATOM 707 C CA . ASP A 1 90 ? 27.291 -11.943 -37.716 1.00 53.72 90 ASP A CA 1
ATOM 708 C C . ASP A 1 90 ? 27.530 -12.018 -36.196 1.00 53.72 90 ASP A C 1
ATOM 710 O O . ASP A 1 90 ? 26.607 -11.864 -35.391 1.00 53.72 90 ASP A O 1
ATOM 714 N N . ASP A 1 91 ? 28.786 -12.138 -35.766 1.00 57.06 91 ASP A N 1
ATOM 715 C CA . ASP A 1 91 ? 29.130 -12.174 -34.339 1.00 57.06 91 ASP A CA 1
ATOM 716 C C . ASP A 1 91 ? 29.006 -10.783 -33.669 1.00 57.06 91 ASP A C 1
ATOM 718 O O . ASP A 1 91 ? 28.595 -10.658 -32.514 1.00 57.06 91 ASP A O 1
ATOM 722 N N . LYS A 1 92 ? 29.272 -9.691 -34.404 1.00 60.31 92 LYS A N 1
ATOM 723 C CA . LYS A 1 92 ? 29.099 -8.312 -33.902 1.00 60.31 92 LYS A CA 1
ATOM 724 C C . LYS A 1 92 ? 27.627 -7.918 -33.738 1.00 60.31 92 LYS A C 1
ATOM 726 O O . LYS A 1 92 ? 27.294 -7.248 -32.755 1.00 60.31 92 LYS A O 1
ATOM 731 N N . VAL A 1 93 ? 26.739 -8.332 -34.648 1.00 61.75 93 VAL A N 1
ATOM 732 C CA . VAL A 1 93 ? 25.291 -8.088 -34.490 1.00 61.75 93 VAL A CA 1
ATOM 733 C C . VAL A 1 93 ? 24.699 -8.930 -33.360 1.00 61.75 93 VAL A C 1
ATOM 735 O O . VAL A 1 93 ? 23.890 -8.409 -32.597 1.00 61.75 93 VAL A O 1
ATOM 738 N N . SER A 1 94 ? 25.170 -10.168 -33.166 1.00 65.94 94 SER A N 1
ATOM 739 C CA . SER A 1 94 ? 24.797 -11.020 -32.026 1.00 65.94 94 SER A CA 1
ATOM 740 C C . SER A 1 94 ? 25.205 -10.400 -30.680 1.00 65.94 94 SER A C 1
ATOM 742 O O . SER A 1 94 ? 24.376 -10.270 -29.777 1.00 65.94 94 SER A O 1
ATOM 744 N N . LYS A 1 95 ? 26.445 -9.904 -30.564 1.00 76.81 95 LYS A N 1
ATOM 745 C CA . LYS A 1 95 ? 26.939 -9.200 -29.363 1.00 76.81 95 LYS A CA 1
ATOM 746 C C . LYS A 1 95 ? 26.177 -7.903 -29.088 1.00 76.81 95 LYS A C 1
ATOM 748 O O . LYS A 1 95 ? 25.774 -7.659 -27.958 1.00 76.81 95 LYS A O 1
ATOM 753 N N . THR A 1 96 ? 25.884 -7.118 -30.125 1.00 80.69 96 THR A N 1
ATOM 754 C CA . THR A 1 96 ? 25.095 -5.879 -29.992 1.00 80.69 96 THR A CA 1
ATOM 755 C C . THR A 1 96 ? 23.647 -6.169 -29.577 1.00 80.69 96 THR A C 1
ATOM 757 O O . THR A 1 96 ? 23.085 -5.470 -28.730 1.00 80.69 96 THR A O 1
ATOM 760 N N . ALA A 1 97 ? 23.043 -7.229 -30.121 1.00 78.81 97 ALA A N 1
ATOM 761 C CA . ALA A 1 97 ? 21.715 -7.682 -29.720 1.00 78.81 97 ALA A CA 1
ATOM 762 C C . ALA A 1 97 ? 21.707 -8.156 -28.256 1.00 78.81 97 ALA A C 1
ATOM 764 O O . ALA A 1 97 ? 20.820 -7.772 -27.495 1.00 78.81 97 ALA A O 1
ATOM 765 N N . MET A 1 98 ? 22.729 -8.896 -27.820 1.00 84.12 98 MET A N 1
ATOM 766 C CA . MET A 1 98 ? 22.875 -9.327 -26.427 1.00 84.12 98 MET A CA 1
ATOM 767 C C . MET A 1 98 ? 23.058 -8.139 -25.471 1.00 84.12 98 MET A C 1
ATOM 769 O O . MET A 1 98 ? 22.368 -8.052 -24.455 1.00 84.12 98 MET A O 1
ATOM 773 N N . ASP A 1 99 ? 23.905 -7.175 -25.829 1.00 83.00 99 ASP A N 1
ATOM 774 C CA . ASP A 1 99 ? 24.130 -5.959 -25.045 1.00 83.00 99 ASP A CA 1
ATOM 775 C C . ASP A 1 99 ? 22.867 -5.091 -24.943 1.00 83.00 99 ASP A C 1
ATOM 777 O O . ASP A 1 99 ? 22.608 -4.473 -23.907 1.00 83.00 99 ASP A O 1
ATOM 781 N N . SER A 1 100 ? 22.051 -5.035 -25.999 1.00 84.44 100 SER A N 1
ATOM 782 C CA . SER A 1 100 ? 20.759 -4.338 -25.959 1.00 84.44 100 SER A CA 1
ATOM 783 C C . SER A 1 100 ? 19.737 -5.059 -25.076 1.00 84.44 100 SER A C 1
ATOM 785 O O . SER A 1 100 ? 19.020 -4.402 -24.320 1.00 84.44 100 SER A O 1
ATOM 787 N N . ALA A 1 101 ? 19.724 -6.396 -25.076 1.00 84.75 101 ALA A N 1
ATOM 788 C CA . ALA A 1 101 ? 18.891 -7.186 -24.176 1.00 84.75 101 ALA A CA 1
ATOM 789 C C . ALA A 1 101 ? 19.294 -6.993 -22.704 1.00 84.75 101 ALA A C 1
ATOM 791 O O . ALA A 1 101 ? 18.423 -6.832 -21.849 1.00 84.75 101 ALA A O 1
ATOM 792 N N . ILE A 1 102 ? 20.598 -6.936 -22.403 1.00 89.69 102 ILE A N 1
ATOM 793 C CA . ILE A 1 102 ? 21.106 -6.656 -21.051 1.00 89.69 102 ILE A CA 1
ATOM 794 C C . ILE A 1 102 ? 20.698 -5.251 -20.603 1.00 89.69 102 ILE A C 1
ATOM 796 O O . ILE A 1 102 ? 20.207 -5.091 -19.485 1.00 89.69 102 ILE A O 1
ATOM 800 N N . ARG A 1 103 ? 20.837 -4.237 -21.470 1.00 89.94 103 ARG A N 1
ATOM 801 C CA . ARG A 1 103 ? 20.380 -2.870 -21.169 1.00 89.94 103 ARG A CA 1
ATOM 802 C C . ARG A 1 103 ? 18.878 -2.820 -20.905 1.00 89.94 103 ARG A C 1
ATOM 804 O O . ARG A 1 103 ? 18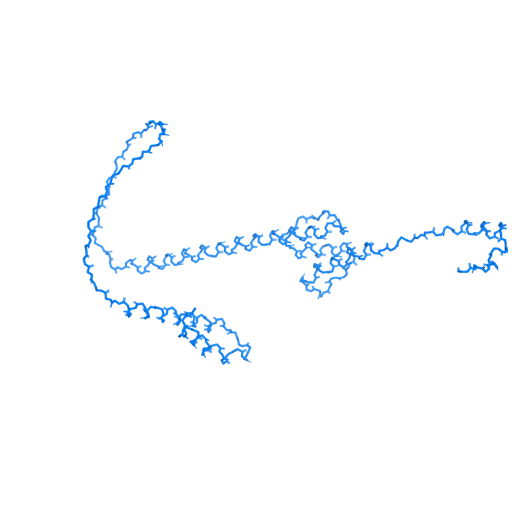.467 -2.271 -19.891 1.00 89.94 103 ARG A O 1
ATOM 811 N N . LEU A 1 104 ? 18.066 -3.459 -21.747 1.00 90.69 104 LEU A N 1
ATOM 812 C CA . LEU A 1 104 ? 16.616 -3.512 -21.556 1.00 90.69 104 LEU A CA 1
ATOM 813 C C . LEU A 1 104 ? 16.239 -4.219 -20.245 1.00 90.69 104 LEU A C 1
ATOM 815 O O . LEU A 1 104 ? 15.344 -3.768 -19.526 1.00 90.69 104 LEU A O 1
ATOM 819 N N . ALA A 1 105 ? 16.931 -5.309 -19.907 1.00 88.56 105 ALA A N 1
ATOM 820 C CA . ALA A 1 105 ? 16.742 -6.012 -18.646 1.00 88.56 105 ALA A CA 1
ATOM 821 C C . ALA A 1 105 ? 17.107 -5.118 -17.451 1.00 88.56 105 ALA A C 1
ATOM 823 O O . ALA A 1 105 ? 16.306 -5.011 -16.518 1.00 88.56 105 ALA A O 1
ATOM 824 N N . ALA A 1 106 ? 18.244 -4.419 -17.506 1.00 92.12 106 ALA A N 1
ATOM 825 C CA . ALA A 1 106 ? 18.674 -3.472 -16.481 1.00 92.12 106 ALA A CA 1
ATOM 826 C C . ALA A 1 106 ? 17.675 -2.316 -16.317 1.00 92.12 106 ALA A C 1
ATOM 828 O O . ALA A 1 106 ? 17.243 -2.037 -15.200 1.00 92.12 106 ALA A O 1
ATOM 829 N N . ASP A 1 107 ? 17.211 -1.718 -17.413 1.00 91.19 107 ASP A N 1
ATOM 830 C CA . ASP A 1 107 ? 16.194 -0.663 -17.400 1.00 91.19 107 ASP A CA 1
ATOM 831 C C . ASP A 1 107 ? 14.859 -1.159 -16.836 1.00 91.19 107 ASP A C 1
ATOM 833 O O . ASP A 1 107 ? 14.157 -0.447 -16.118 1.00 91.19 107 ASP A O 1
ATOM 837 N N . SER A 1 108 ? 14.479 -2.402 -17.137 1.00 90.12 108 SER A N 1
ATOM 838 C CA . SER A 1 108 ? 13.279 -3.002 -16.558 1.00 90.12 108 SER A CA 1
ATOM 839 C C . SER A 1 108 ? 13.437 -3.250 -15.053 1.00 90.12 108 SER A C 1
ATOM 841 O O . SER A 1 108 ? 12.477 -3.097 -14.300 1.00 90.12 108 SER A O 1
ATOM 843 N N . ALA A 1 109 ? 14.639 -3.607 -14.595 1.00 91.00 109 ALA A N 1
ATOM 844 C CA . ALA A 1 109 ? 14.934 -3.818 -13.184 1.00 91.00 109 ALA A CA 1
ATOM 845 C C . ALA A 1 109 ? 14.929 -2.494 -12.408 1.00 91.00 109 ALA A C 1
ATOM 847 O O . ALA A 1 109 ? 14.297 -2.413 -11.356 1.00 91.00 109 ALA A O 1
ATOM 848 N N . THR A 1 110 ? 15.542 -1.438 -12.951 1.00 91.81 110 THR A N 1
ATOM 849 C CA . THR A 1 110 ? 15.535 -0.104 -12.330 1.00 91.81 110 THR A CA 1
ATOM 850 C C . THR A 1 110 ? 14.125 0.476 -12.257 1.00 91.81 110 THR A C 1
ATOM 852 O O . THR A 1 110 ? 13.746 1.015 -11.218 1.00 91.81 110 THR A O 1
ATOM 855 N N . LYS A 1 111 ? 13.304 0.299 -13.303 1.00 92.38 111 LYS A N 1
ATOM 856 C CA . LYS A 1 111 ? 11.886 0.695 -13.292 1.00 92.38 111 LYS A CA 1
ATOM 857 C C . LYS A 1 111 ? 11.094 -0.038 -12.214 1.00 92.38 111 LYS A C 1
ATOM 859 O O . LYS A 1 111 ? 10.426 0.619 -11.423 1.00 92.38 111 LYS A O 1
ATOM 864 N N . ARG A 1 112 ? 11.217 -1.369 -12.120 1.00 90.19 112 ARG A N 1
ATOM 865 C CA . ARG A 1 112 ? 10.545 -2.157 -11.069 1.00 90.19 112 ARG A CA 1
ATOM 866 C C . ARG A 1 112 ? 10.984 -1.733 -9.669 1.00 90.19 112 ARG A C 1
ATOM 868 O O . ARG A 1 112 ? 10.138 -1.567 -8.798 1.00 90.19 112 ARG A O 1
ATOM 875 N N . ALA A 1 113 ? 12.280 -1.503 -9.460 1.00 89.88 113 ALA A N 1
ATOM 876 C CA . ALA A 1 113 ? 12.791 -1.015 -8.182 1.00 89.88 113 ALA A CA 1
ATOM 877 C C . ALA A 1 113 ? 12.199 0.361 -7.834 1.00 89.88 113 ALA A C 1
ATOM 879 O O . ALA A 1 113 ? 11.666 0.547 -6.743 1.00 89.88 113 ALA A O 1
ATOM 880 N N . ALA A 1 114 ? 12.209 1.306 -8.778 1.00 90.88 114 ALA A N 1
ATOM 881 C CA . ALA A 1 114 ? 11.625 2.630 -8.584 1.00 90.88 114 ALA A CA 1
ATOM 882 C C . ALA A 1 114 ? 10.114 2.574 -8.298 1.00 90.88 114 ALA A C 1
ATOM 884 O O . ALA A 1 114 ? 9.623 3.300 -7.434 1.00 90.88 114 ALA A O 1
ATOM 885 N N . GLU A 1 115 ? 9.370 1.713 -8.993 1.00 92.12 115 GLU A N 1
ATOM 886 C CA . GLU A 1 115 ? 7.947 1.477 -8.735 1.00 92.12 115 GLU A CA 1
ATOM 887 C C . GLU A 1 115 ? 7.705 0.886 -7.347 1.00 92.12 115 GLU A C 1
ATOM 889 O O . GLU A 1 115 ? 6.789 1.329 -6.657 1.00 92.12 115 GLU A O 1
ATOM 894 N N . ASN A 1 116 ? 8.533 -0.063 -6.912 1.00 91.50 116 ASN A N 1
ATOM 895 C CA . ASN A 1 116 ? 8.437 -0.643 -5.576 1.00 91.50 116 ASN A CA 1
ATOM 896 C C . ASN A 1 116 ? 8.671 0.420 -4.499 1.00 91.50 116 ASN A C 1
ATOM 898 O O . ASN A 1 116 ? 7.837 0.558 -3.609 1.00 91.50 116 ASN A O 1
ATOM 902 N N . PHE A 1 117 ? 9.709 1.252 -4.625 1.00 91.56 117 PHE A N 1
ATOM 903 C CA . PHE A 1 117 ? 9.948 2.350 -3.680 1.00 91.56 117 PHE A CA 1
ATOM 904 C C . PHE A 1 117 ? 8.803 3.368 -3.644 1.00 91.56 117 PHE A C 1
ATOM 906 O O . PHE A 1 117 ? 8.454 3.868 -2.575 1.00 91.56 117 PHE A O 1
ATOM 913 N N . ARG A 1 118 ? 8.188 3.673 -4.795 1.00 93.25 118 ARG A N 1
ATOM 914 C CA . ARG A 1 118 ? 6.997 4.539 -4.847 1.00 93.25 118 ARG A CA 1
ATOM 915 C C . ARG A 1 118 ? 5.830 3.912 -4.091 1.00 93.25 118 ARG A C 1
ATOM 917 O O . ARG A 1 118 ? 5.250 4.575 -3.238 1.00 93.25 118 ARG A O 1
ATOM 924 N N . LYS A 1 119 ? 5.537 2.634 -4.348 1.00 93.69 119 LYS A N 1
ATOM 925 C CA . LYS A 1 119 ? 4.463 1.891 -3.669 1.00 93.69 119 LYS A CA 1
ATOM 926 C C . LYS A 1 119 ? 4.690 1.799 -2.160 1.00 93.69 119 LYS A C 1
ATOM 928 O O . LYS A 1 119 ? 3.742 1.972 -1.404 1.00 93.69 119 LYS A O 1
ATOM 933 N N . VAL A 1 120 ? 5.928 1.558 -1.721 1.00 93.38 120 VAL A N 1
ATOM 934 C CA . VAL A 1 120 ? 6.296 1.519 -0.295 1.00 93.38 120 VAL A CA 1
ATOM 935 C C . VAL A 1 120 ? 6.026 2.872 0.356 1.00 93.38 120 VAL A C 1
ATOM 937 O O . VAL A 1 120 ? 5.309 2.936 1.348 1.00 93.38 120 VAL A O 1
ATOM 940 N N . ARG A 1 121 ? 6.488 3.969 -0.254 1.00 92.75 121 ARG A N 1
ATOM 941 C CA . ARG A 1 121 ? 6.241 5.320 0.269 1.00 92.75 121 ARG A CA 1
ATOM 942 C C . ARG A 1 121 ? 4.750 5.667 0.318 1.00 92.75 121 ARG A C 1
ATOM 944 O O . ARG A 1 121 ? 4.296 6.299 1.267 1.00 92.75 121 ARG A O 1
ATOM 951 N N . GLU A 1 122 ? 3.981 5.278 -0.697 1.00 93.50 122 GLU A N 1
ATOM 952 C CA . GLU A 1 122 ? 2.523 5.446 -0.693 1.00 93.50 122 GLU A CA 1
ATOM 953 C C . GLU A 1 122 ? 1.866 4.654 0.447 1.00 93.50 122 GLU A C 1
ATOM 955 O O . GLU A 1 122 ? 0.961 5.169 1.106 1.00 93.50 122 GLU A O 1
ATOM 960 N N . ALA A 1 123 ? 2.341 3.434 0.716 1.00 93.44 123 ALA A N 1
ATOM 961 C CA . ALA A 1 123 ? 1.866 2.611 1.823 1.00 93.44 123 ALA A CA 1
ATOM 962 C C . ALA A 1 123 ? 2.177 3.233 3.186 1.00 93.44 123 ALA A C 1
ATOM 964 O O . ALA A 1 123 ? 1.276 3.363 4.012 1.00 93.44 123 ALA A O 1
ATOM 965 N N . GLU A 1 124 ? 3.407 3.701 3.395 1.00 92.75 124 GLU A N 1
ATOM 966 C CA . GLU A 1 124 ? 3.814 4.416 4.610 1.00 92.75 124 GLU A CA 1
ATOM 967 C C . GLU A 1 124 ? 2.920 5.637 4.862 1.00 92.75 124 GLU A C 1
ATOM 969 O O . GLU A 1 124 ? 2.397 5.822 5.960 1.00 92.75 124 GLU A O 1
ATOM 974 N N . GLN A 1 125 ? 2.673 6.448 3.827 1.00 92.62 125 GLN A N 1
ATOM 975 C CA . GLN A 1 125 ? 1.799 7.619 3.929 1.00 92.62 125 GLN A CA 1
ATOM 976 C C . GLN A 1 125 ? 0.350 7.245 4.252 1.00 92.62 125 GLN A C 1
ATOM 978 O O . GLN A 1 125 ? -0.296 7.929 5.047 1.00 92.62 125 GLN A O 1
ATOM 983 N N . ALA A 1 126 ? -0.166 6.177 3.643 1.00 92.19 126 ALA A N 1
ATOM 984 C CA . ALA A 1 126 ? -1.531 5.719 3.862 1.00 92.19 126 ALA A CA 1
ATOM 985 C C . ALA A 1 126 ? -1.736 5.133 5.265 1.00 92.19 126 ALA A C 1
ATOM 987 O O . ALA A 1 126 ? -2.808 5.310 5.836 1.00 92.19 126 ALA A O 1
ATOM 988 N N . VAL A 1 127 ? -0.731 4.451 5.817 1.00 93.06 127 VAL A N 1
ATOM 989 C CA . VAL A 1 127 ? -0.778 3.815 7.142 1.00 93.06 127 VAL A CA 1
ATOM 990 C C . VAL A 1 127 ? -0.511 4.809 8.276 1.00 93.06 127 VAL A C 1
ATOM 992 O O . VAL A 1 127 ? -1.022 4.626 9.382 1.00 93.06 127 VAL A O 1
ATOM 995 N N . ARG A 1 128 ? 0.220 5.898 8.012 1.00 92.12 128 ARG A N 1
ATOM 996 C CA . ARG A 1 128 ? 0.609 6.905 9.012 1.00 92.12 128 ARG A CA 1
ATOM 997 C C . ARG A 1 128 ? -0.515 7.388 9.944 1.00 92.12 128 ARG A C 1
ATOM 999 O O . ARG A 1 128 ? -0.246 7.530 11.134 1.00 92.12 128 ARG A O 1
ATOM 1006 N N . PRO A 1 129 ? -1.763 7.621 9.492 1.00 91.06 129 PRO A N 1
ATOM 1007 C CA . PRO A 1 129 ? -2.850 8.022 10.387 1.00 91.06 129 PRO A CA 1
ATOM 1008 C C . PRO A 1 129 ? -3.292 6.931 11.369 1.00 91.06 129 PRO A C 1
ATOM 1010 O O . PRO A 1 129 ? -3.843 7.254 12.415 1.00 91.06 129 PRO A O 1
ATOM 1013 N N . LEU A 1 130 ? -3.088 5.656 11.027 1.00 88.00 130 LEU A N 1
ATOM 1014 C CA . LEU A 1 130 ? -3.570 4.515 11.802 1.00 88.00 130 LEU A CA 1
ATOM 1015 C C . LEU A 1 130 ? -2.616 4.158 12.953 1.00 88.00 130 LEU A C 1
ATOM 1017 O O . LEU A 1 130 ? -3.070 3.791 14.033 1.00 88.00 130 LEU A O 1
ATOM 1021 N N . ILE A 1 131 ? -1.304 4.251 12.713 1.00 87.88 131 ILE A N 1
ATOM 1022 C CA . ILE A 1 131 ? -0.268 3.686 13.606 1.00 87.88 131 ILE A CA 1
ATOM 1023 C C . ILE A 1 131 ? 0.987 4.550 13.722 1.00 87.88 131 ILE A C 1
ATOM 1025 O O . ILE A 1 131 ? 1.864 4.257 14.529 1.00 87.88 131 ILE A O 1
ATOM 1029 N N . GLY A 1 132 ? 1.062 5.645 12.964 1.00 87.31 132 GLY A N 1
ATOM 1030 C CA . GLY A 1 132 ? 2.231 6.516 12.928 1.00 87.31 132 GLY A CA 1
ATOM 1031 C C . GLY A 1 132 ? 3.310 6.024 11.966 1.00 87.31 132 GLY A C 1
ATOM 1032 O O . GLY A 1 132 ? 3.014 5.469 10.909 1.00 87.31 132 GLY A O 1
ATOM 1033 N N . ASP A 1 133 ? 4.568 6.293 12.306 1.00 83.19 133 ASP A N 1
ATOM 1034 C CA . ASP A 1 133 ? 5.698 5.956 11.444 1.00 83.19 133 ASP A CA 1
ATOM 1035 C C . ASP A 1 133 ? 6.004 4.451 11.527 1.00 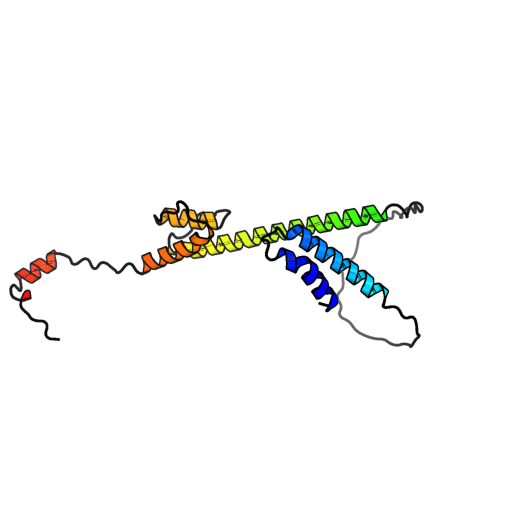83.19 133 ASP A C 1
ATOM 1037 O O . ASP A 1 133 ? 6.270 3.909 12.601 1.00 83.19 133 ASP A O 1
ATOM 1041 N N . VAL A 1 134 ? 5.941 3.774 10.379 1.00 78.94 134 VAL A N 1
ATOM 1042 C CA . VAL A 1 134 ? 6.191 2.332 10.261 1.00 78.94 134 VAL A CA 1
ATOM 1043 C C . VAL A 1 134 ? 7.690 2.082 10.082 1.00 78.94 134 VAL A C 1
ATOM 1045 O O . VAL A 1 134 ? 8.409 2.901 9.508 1.00 78.94 134 VAL A O 1
ATOM 1048 N N . VAL A 1 135 ? 8.173 0.940 10.575 1.00 78.19 135 VAL A N 1
ATOM 1049 C CA . VAL A 1 135 ? 9.535 0.461 10.295 1.00 78.19 135 VAL A CA 1
ATOM 1050 C C . VAL A 1 135 ? 9.695 0.285 8.785 1.00 78.19 135 VAL A C 1
ATOM 1052 O O . VAL A 1 135 ? 8.824 -0.297 8.146 1.00 78.19 135 VAL A O 1
ATOM 1055 N N . ALA A 1 136 ? 10.798 0.775 8.218 1.00 77.69 136 ALA A N 1
ATOM 1056 C CA . ALA A 1 136 ? 11.064 0.645 6.788 1.00 77.69 136 ALA A CA 1
ATOM 1057 C C . ALA A 1 136 ? 11.055 -0.837 6.374 1.00 77.69 136 ALA A C 1
ATOM 1059 O O . ALA A 1 136 ? 11.829 -1.635 6.908 1.00 77.69 136 ALA A O 1
ATOM 1060 N N . MET A 1 137 ? 10.174 -1.191 5.436 1.00 87.94 137 MET A N 1
ATOM 1061 C CA . MET A 1 137 ? 10.085 -2.534 4.858 1.00 87.94 137 MET A CA 1
ATOM 1062 C C . MET A 1 137 ? 10.372 -2.483 3.360 1.00 87.94 137 MET A C 1
ATOM 1064 O O . MET A 1 137 ? 10.118 -1.478 2.695 1.00 87.94 137 MET A O 1
ATOM 1068 N N . ASP A 1 138 ? 10.852 -3.600 2.820 1.00 86.56 138 ASP A N 1
ATOM 1069 C CA . ASP A 1 138 ? 11.268 -3.693 1.417 1.00 86.56 138 ASP A CA 1
ATOM 1070 C C . ASP A 1 138 ? 10.085 -3.850 0.437 1.00 86.56 138 ASP A C 1
ATOM 1072 O O . ASP A 1 138 ? 10.265 -3.733 -0.778 1.00 86.56 138 ASP A O 1
ATOM 1076 N N . SER A 1 139 ? 8.866 -4.083 0.948 1.00 91.69 139 SER A N 1
ATOM 1077 C CA . SER A 1 139 ? 7.647 -4.297 0.156 1.00 91.69 139 SER A CA 1
ATOM 1078 C C . SER A 1 139 ? 6.438 -3.555 0.724 1.00 91.69 139 SER A C 1
ATOM 1080 O O . SER A 1 139 ? 6.186 -3.570 1.926 1.00 91.69 139 SER A O 1
ATOM 1082 N N . ALA A 1 140 ? 5.629 -2.960 -0.160 1.00 93.25 140 ALA A N 1
ATOM 1083 C CA . ALA A 1 140 ? 4.413 -2.240 0.226 1.00 93.25 140 ALA A CA 1
ATOM 1084 C C . ALA A 1 140 ? 3.382 -3.153 0.911 1.00 93.25 140 ALA A C 1
ATOM 1086 O O . ALA A 1 140 ? 2.704 -2.739 1.849 1.00 93.25 140 ALA A O 1
ATOM 1087 N N . ASP A 1 141 ? 3.288 -4.405 0.460 1.00 93.19 141 ASP A N 1
ATOM 1088 C CA . ASP A 1 141 ? 2.350 -5.388 1.001 1.00 93.19 141 ASP A CA 1
ATOM 1089 C C . ASP A 1 141 ? 2.653 -5.708 2.468 1.00 93.19 141 ASP A C 1
ATOM 1091 O O . ASP A 1 141 ? 1.730 -5.818 3.273 1.00 93.19 141 ASP A O 1
ATOM 1095 N N . ASP A 1 142 ? 3.935 -5.780 2.831 1.00 92.75 142 ASP A N 1
ATOM 1096 C CA . ASP A 1 142 ? 4.358 -6.037 4.206 1.00 92.75 142 ASP A CA 1
ATOM 1097 C C . ASP A 1 142 ? 4.097 -4.827 5.111 1.00 92.75 142 ASP A C 1
ATOM 1099 O O . ASP A 1 142 ? 3.631 -4.997 6.242 1.00 92.75 142 ASP A O 1
ATOM 1103 N N . VAL A 1 143 ? 4.285 -3.602 4.595 1.00 93.25 143 VAL A N 1
ATOM 1104 C CA . VAL A 1 143 ? 3.906 -2.366 5.308 1.00 93.25 143 VAL A CA 1
ATOM 1105 C C . VAL A 1 143 ? 2.417 -2.391 5.639 1.00 93.25 143 VAL A C 1
ATOM 1107 O O . VAL A 1 143 ? 2.031 -2.149 6.778 1.00 93.25 143 VAL A O 1
ATOM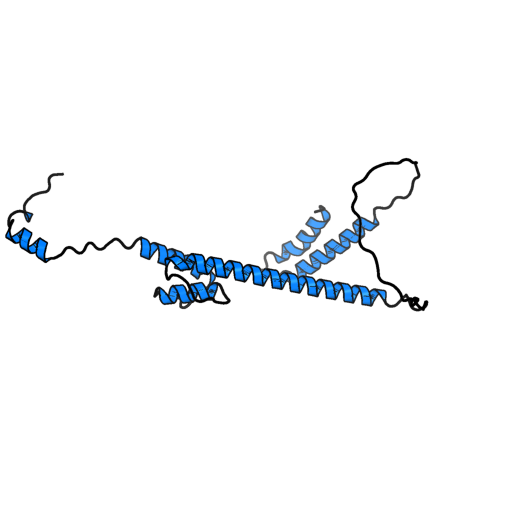 1110 N N . TYR A 1 144 ? 1.556 -2.734 4.678 1.00 94.06 144 TYR A N 1
ATOM 1111 C CA . TYR A 1 144 ? 0.122 -2.814 4.949 1.00 94.06 144 TYR A CA 1
ATOM 1112 C C . TYR A 1 144 ? -0.265 -3.996 5.847 1.00 94.06 144 TYR A C 1
ATOM 1114 O O . TYR A 1 144 ? -1.212 -3.889 6.625 1.00 94.06 144 TYR A O 1
ATOM 1122 N N . ARG A 1 145 ? 0.440 -5.125 5.751 1.00 93.25 145 ARG A N 1
ATOM 1123 C CA . ARG A 1 145 ? 0.178 -6.311 6.569 1.00 93.25 145 ARG A CA 1
ATOM 1124 C C . ARG A 1 145 ? 0.442 -6.038 8.043 1.00 93.25 145 ARG A C 1
ATOM 1126 O O . ARG A 1 145 ? -0.456 -6.196 8.865 1.00 93.25 145 ARG A O 1
ATOM 1133 N N . THR A 1 146 ? 1.656 -5.585 8.347 1.00 92.25 146 THR A N 1
ATOM 1134 C CA . THR A 1 146 ? 2.064 -5.210 9.707 1.00 92.25 146 THR A CA 1
ATOM 1135 C C . THR A 1 146 ? 1.146 -4.134 10.264 1.00 92.25 146 THR A C 1
ATOM 1137 O O . THR A 1 146 ? 0.784 -4.163 11.439 1.00 92.25 146 THR A O 1
ATOM 1140 N N . ALA A 1 147 ? 0.697 -3.229 9.394 1.00 92.44 147 ALA A N 1
ATOM 1141 C CA . ALA A 1 147 ? -0.213 -2.179 9.771 1.00 92.44 147 ALA A CA 1
ATOM 1142 C C . ALA A 1 147 ? -1.575 -2.684 10.262 1.00 92.44 147 ALA A C 1
ATOM 1144 O O . ALA A 1 147 ? -2.083 -2.267 11.305 1.00 92.44 147 ALA A O 1
ATOM 1145 N N . LEU A 1 148 ? -2.175 -3.588 9.495 1.00 92.25 148 LEU A N 1
ATOM 1146 C CA . LEU A 1 148 ? -3.466 -4.187 9.817 1.00 92.25 148 LEU A CA 1
ATOM 1147 C C . LEU A 1 148 ? -3.379 -5.095 11.046 1.00 92.25 148 LEU A C 1
ATOM 1149 O O . LEU A 1 148 ? -4.278 -5.061 11.884 1.00 92.25 148 LEU A O 1
ATOM 1153 N N . GLU A 1 149 ? -2.277 -5.830 11.192 1.00 91.69 149 GLU A N 1
ATOM 1154 C CA . GLU A 1 149 ? -2.014 -6.677 12.356 1.00 91.69 149 GLU A CA 1
ATOM 1155 C C . GLU A 1 149 ? -1.908 -5.847 13.646 1.00 91.69 149 GLU A C 1
ATOM 1157 O O . GLU A 1 149 ? -2.559 -6.163 14.641 1.00 91.69 149 GLU A O 1
ATOM 1162 N N . GLN A 1 150 ? -1.186 -4.721 13.619 1.00 90.50 150 GLN A N 1
ATOM 1163 C CA . GLN A 1 150 ? -1.107 -3.795 14.758 1.00 90.50 150 GLN A CA 1
ATOM 1164 C C . GLN A 1 150 ? -2.451 -3.129 15.078 1.00 90.50 150 GLN A C 1
ATOM 1166 O O . GLN A 1 150 ? -2.750 -2.865 16.243 1.00 90.50 150 GLN A O 1
ATOM 1171 N N . ALA A 1 151 ? -3.283 -2.882 14.064 1.00 88.94 151 ALA A N 1
ATOM 1172 C CA . ALA A 1 151 ? -4.646 -2.394 14.250 1.00 88.94 151 ALA A CA 1
ATOM 1173 C C . ALA A 1 151 ? -5.619 -3.476 14.769 1.00 88.94 151 ALA A C 1
ATOM 1175 O O . ALA A 1 151 ? -6.766 -3.154 15.086 1.00 88.94 151 ALA A O 1
ATOM 1176 N N . GLY A 1 152 ? -5.179 -4.736 14.874 1.00 90.00 152 GLY A N 1
ATOM 1177 C CA . GLY A 1 152 ? -5.986 -5.864 15.340 1.00 90.00 152 GLY A CA 1
ATOM 1178 C C . GLY A 1 152 ? -6.998 -6.376 14.312 1.00 90.00 152 GLY A C 1
ATOM 1179 O O . GLY A 1 152 ? -8.011 -6.959 14.696 1.00 90.00 152 GLY A O 1
ATOM 1180 N N . VAL A 1 153 ? -6.765 -6.130 13.020 1.00 90.00 153 VAL A N 1
ATOM 1181 C CA . VAL A 1 153 ? -7.603 -6.629 11.922 1.00 90.00 153 VAL A CA 1
ATOM 1182 C C . VAL A 1 153 ? -7.065 -7.980 11.459 1.00 90.00 153 VAL A C 1
ATOM 1184 O O . VAL A 1 153 ? -5.887 -8.095 11.131 1.00 90.00 153 VAL A O 1
ATOM 1187 N N . ASP A 1 154 ? -7.934 -8.989 11.405 1.00 90.75 154 ASP A N 1
ATOM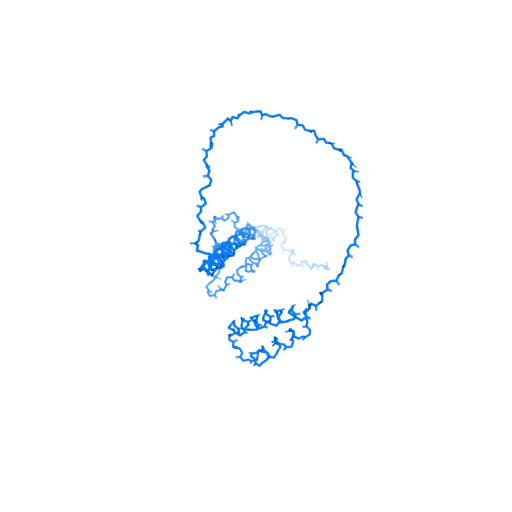 1188 C CA . ASP A 1 154 ? -7.575 -10.301 10.867 1.00 90.75 154 ASP A CA 1
ATOM 1189 C C . ASP A 1 154 ? -7.350 -10.225 9.348 1.00 90.75 154 ASP A C 1
ATOM 1191 O O . ASP A 1 154 ? -8.147 -9.656 8.596 1.00 90.75 154 ASP A O 1
ATOM 1195 N N . ILE A 1 155 ? -6.227 -10.786 8.915 1.00 89.81 155 ILE A N 1
ATOM 1196 C CA . ILE A 1 155 ? -5.699 -10.737 7.551 1.00 89.81 155 ILE A CA 1
ATOM 1197 C C . ILE A 1 155 ? -5.523 -12.137 6.947 1.00 89.81 155 ILE A C 1
ATOM 1199 O O . ILE A 1 155 ? -5.028 -12.258 5.821 1.00 89.81 155 ILE A O 1
ATOM 1203 N N . GLU A 1 156 ? -5.902 -13.203 7.659 1.00 91.06 156 GLU A N 1
ATOM 1204 C CA . GLU A 1 156 ? -5.796 -14.568 7.147 1.00 91.06 156 GLU A CA 1
ATOM 1205 C C . GLU A 1 156 ? -6.626 -14.757 5.864 1.00 91.06 156 GLU A C 1
ATOM 1207 O O . GLU A 1 156 ? -7.796 -14.390 5.772 1.00 91.06 156 GLU A O 1
ATOM 1212 N N . GLY A 1 157 ? -5.996 -15.312 4.822 1.00 90.31 157 GLY A N 1
ATOM 1213 C CA . GLY A 1 157 ? -6.641 -15.568 3.528 1.00 90.31 157 GLY A CA 1
ATOM 1214 C C . GLY A 1 157 ? -6.884 -14.334 2.648 1.00 90.31 157 GLY A C 1
ATOM 1215 O O . GLY A 1 157 ? -7.433 -14.473 1.553 1.00 90.31 157 GLY A O 1
ATOM 1216 N N . VAL A 1 158 ? -6.464 -13.137 3.069 1.00 91.75 158 VAL A N 1
ATOM 1217 C CA . VAL A 1 158 ? -6.670 -11.912 2.288 1.00 91.75 158 VAL A CA 1
ATOM 1218 C C . VAL A 1 158 ? -5.533 -11.683 1.289 1.00 91.75 158 VAL A C 1
ATOM 1220 O O . VAL A 1 158 ? -4.351 -11.733 1.625 1.00 91.75 158 VAL A O 1
ATOM 1223 N N . HIS A 1 159 ? -5.901 -11.399 0.037 1.00 94.56 159 HIS A N 1
ATOM 1224 C CA . HIS A 1 159 ? -4.942 -11.094 -1.022 1.00 94.56 159 HIS A CA 1
ATOM 1225 C C . HIS A 1 159 ? -4.346 -9.678 -0.851 1.00 94.56 159 HIS A C 1
ATOM 1227 O O . HIS A 1 159 ? -5.103 -8.746 -0.548 1.00 94.56 159 HIS A O 1
ATOM 1233 N N . PRO A 1 160 ? -3.042 -9.459 -1.123 1.00 91.25 160 PRO A N 1
ATOM 1234 C CA . PRO A 1 160 ? -2.378 -8.178 -0.861 1.00 91.25 160 PRO A CA 1
ATOM 1235 C C . PRO A 1 160 ? -3.013 -6.952 -1.523 1.00 91.25 160 PRO A C 1
ATOM 1237 O O . PRO A 1 160 ? -3.035 -5.860 -0.959 1.00 91.25 160 PRO A O 1
ATOM 1240 N N . SER A 1 161 ? -3.651 -7.140 -2.680 1.00 93.25 161 SER A N 1
ATOM 1241 C CA . SER A 1 161 ? -4.394 -6.080 -3.376 1.00 93.25 161 SER A CA 1
ATOM 1242 C C . SER A 1 161 ? -5.531 -5.458 -2.552 1.00 93.25 161 SER A C 1
ATOM 1244 O O . SER A 1 161 ? -5.967 -4.346 -2.853 1.00 93.25 161 SER A O 1
ATOM 1246 N N . ALA A 1 162 ? -6.048 -6.164 -1.543 1.00 94.00 162 ALA A N 1
ATOM 1247 C CA . ALA A 1 162 ? -7.120 -5.681 -0.679 1.00 94.00 162 ALA A CA 1
ATOM 1248 C C . ALA A 1 162 ? -6.606 -4.880 0.528 1.00 94.00 162 ALA A C 1
ATOM 1250 O O . ALA A 1 162 ? -7.351 -4.049 1.058 1.00 94.00 162 ALA A O 1
ATOM 1251 N N . PHE A 1 163 ? -5.344 -5.060 0.939 1.00 94.06 163 PHE A N 1
ATOM 1252 C CA . PHE A 1 163 ? -4.794 -4.401 2.127 1.00 94.06 163 PHE A CA 1
ATOM 1253 C C . PHE A 1 163 ? -4.939 -2.867 2.111 1.00 94.06 163 PHE A C 1
ATOM 1255 O O . PHE A 1 163 ? -5.419 -2.320 3.107 1.00 94.06 163 PHE A O 1
ATOM 1262 N N . PRO A 1 164 ? -4.684 -2.148 0.994 1.00 93.25 164 PRO A N 1
ATOM 1263 C CA . PRO A 1 164 ? -4.837 -0.691 0.963 1.00 93.25 164 PRO A CA 1
ATOM 1264 C C . PRO A 1 164 ? -6.273 -0.226 1.234 1.00 93.25 164 PRO A C 1
ATOM 1266 O O . PRO A 1 164 ? -6.500 0.853 1.780 1.00 93.25 164 PRO A O 1
ATOM 1269 N N . LYS A 1 165 ? -7.272 -1.017 0.823 1.00 95.06 165 LYS A N 1
ATOM 1270 C CA . LYS A 1 165 ? -8.689 -0.699 1.047 1.00 95.06 165 LYS A CA 1
ATOM 1271 C C . LYS A 1 165 ? -9.091 -0.973 2.490 1.00 95.06 165 LYS A C 1
ATOM 1273 O O . LYS A 1 165 ? -9.810 -0.165 3.070 1.00 95.06 165 LYS A O 1
ATOM 1278 N N . MET A 1 166 ? -8.587 -2.057 3.074 1.00 93.25 166 MET A N 1
ATOM 1279 C CA . MET A 1 166 ? -8.831 -2.371 4.481 1.00 93.25 166 MET A CA 1
ATOM 1280 C C . MET A 1 166 ? -8.200 -1.340 5.414 1.00 93.25 166 MET A C 1
ATOM 1282 O O . MET A 1 166 ? -8.851 -0.922 6.364 1.00 93.25 166 MET A O 1
ATOM 1286 N N . VAL A 1 167 ? -6.997 -0.845 5.106 1.00 93.19 167 VAL A N 1
ATOM 1287 C CA . VAL A 1 167 ? -6.370 0.237 5.883 1.00 93.19 167 VAL A CA 1
ATOM 1288 C C . VAL A 1 167 ? -7.215 1.509 5.837 1.00 93.19 167 VAL A C 1
ATOM 1290 O O . VAL A 1 167 ? -7.481 2.103 6.879 1.00 93.19 167 VAL A O 1
ATOM 1293 N N . LYS A 1 168 ? -7.724 1.898 4.660 1.00 93.88 168 LYS A N 1
ATOM 1294 C CA . LYS A 1 168 ? -8.644 3.046 4.543 1.00 93.88 168 LYS A CA 1
ATOM 1295 C C . LYS A 1 168 ? -9.901 2.863 5.389 1.00 93.88 168 LYS A C 1
ATOM 1297 O O . LYS A 1 168 ? -10.281 3.777 6.113 1.00 93.88 168 LYS A O 1
ATOM 1302 N N . MET A 1 169 ? -10.499 1.674 5.348 1.00 92.81 169 MET A N 1
ATOM 1303 C CA . MET A 1 169 ? -11.661 1.347 6.172 1.00 92.81 169 MET A CA 1
ATOM 1304 C C . MET A 1 169 ? -11.337 1.420 7.671 1.00 92.81 169 MET A C 1
ATOM 1306 O O . MET A 1 169 ? -12.124 1.975 8.432 1.00 92.81 169 MET A O 1
ATOM 1310 N N . ALA A 1 170 ? -10.186 0.904 8.106 1.00 90.50 170 ALA A N 1
ATOM 1311 C CA . ALA A 1 170 ? -9.763 0.963 9.505 1.00 90.50 170 ALA A CA 1
ATOM 1312 C C . ALA A 1 170 ? -9.591 2.415 9.987 1.00 90.50 170 ALA A C 1
ATOM 1314 O O . ALA A 1 170 ? -10.055 2.769 11.071 1.00 90.50 170 ALA A O 1
ATOM 1315 N N . ILE A 1 171 ? -9.010 3.282 9.151 1.00 91.62 171 ILE A N 1
ATOM 1316 C CA . ILE A 1 171 ? -8.874 4.720 9.431 1.00 91.62 171 ILE A CA 1
ATOM 1317 C C . ILE A 1 171 ? -10.250 5.387 9.547 1.00 91.62 171 ILE A C 1
ATOM 1319 O O . ILE A 1 171 ? -10.510 6.133 10.490 1.00 91.62 171 ILE A O 1
ATOM 1323 N N . GLU A 1 172 ? -11.163 5.109 8.616 1.00 91.44 172 GLU A N 1
ATOM 1324 C CA . GLU A 1 172 ? -12.531 5.633 8.665 1.00 91.44 172 GLU A CA 1
ATOM 1325 C C . GLU A 1 172 ? -13.278 5.171 9.922 1.00 91.44 172 GLU A C 1
ATOM 1327 O O . GLU A 1 172 ? -13.970 5.969 10.552 1.00 91.44 172 GLU A O 1
ATOM 1332 N N . GLN A 1 173 ? -13.108 3.913 10.333 1.00 88.44 173 GLN A N 1
ATOM 1333 C CA . GLN A 1 173 ? -13.707 3.377 11.556 1.00 88.44 173 GLN A CA 1
ATOM 1334 C C . GLN A 1 173 ? -13.162 4.055 12.817 1.00 88.44 173 GLN A C 1
ATOM 1336 O O . GLN A 1 173 ? -13.944 4.373 13.715 1.00 88.44 173 GLN A O 1
ATOM 1341 N N . GLN A 1 174 ? -11.854 4.320 12.883 1.00 84.56 174 GLN A N 1
ATOM 1342 C CA . GLN A 1 174 ? -11.267 5.082 13.987 1.00 84.56 174 GLN A CA 1
ATOM 1343 C C . GLN A 1 174 ? -11.828 6.508 14.044 1.00 84.56 174 GLN A C 1
ATOM 1345 O O . GLN A 1 174 ? -12.232 6.962 15.114 1.00 84.56 174 GLN A O 1
ATOM 1350 N N . ASN A 1 175 ? -11.939 7.180 12.896 1.00 84.50 175 ASN A N 1
ATOM 1351 C CA . ASN A 1 175 ? -12.463 8.546 12.809 1.00 84.50 175 ASN A CA 1
ATOM 1352 C C . ASN A 1 175 ? -13.967 8.640 13.111 1.00 84.50 175 ASN A C 1
ATOM 1354 O O . ASN A 1 175 ? -14.432 9.638 13.658 1.00 84.50 175 ASN A O 1
ATOM 1358 N N . ASN A 1 176 ? -14.741 7.611 12.764 1.00 83.50 176 ASN A N 1
ATOM 1359 C CA . ASN A 1 176 ? -16.191 7.576 12.964 1.00 83.50 176 ASN A CA 1
ATOM 1360 C C . ASN A 1 176 ? -16.595 7.015 14.341 1.00 83.50 176 ASN A C 1
ATOM 1362 O O . ASN A 1 176 ? -17.785 6.860 14.640 1.00 83.50 176 ASN A O 1
ATOM 1366 N N . LYS A 1 177 ? -15.623 6.706 15.210 1.00 79.44 177 LYS A N 1
ATOM 1367 C CA . LYS A 1 177 ? -15.887 6.297 16.588 1.00 79.44 177 LYS A CA 1
ATOM 1368 C C . LYS A 1 177 ? -16.456 7.493 17.352 1.00 79.44 177 LYS A C 1
ATOM 1370 O O . LYS A 1 177 ? -15.727 8.360 17.826 1.00 79.44 177 LYS A O 1
ATOM 1375 N N . ARG A 1 178 ? -17.790 7.550 17.436 1.00 75.69 178 ARG A N 1
ATOM 1376 C CA . ARG A 1 178 ? -18.515 8.602 18.161 1.00 75.69 178 ARG A CA 1
ATOM 1377 C C . ARG A 1 178 ? -17.956 8.721 19.582 1.00 75.69 178 ARG A C 1
ATOM 1379 O O . ARG A 1 178 ? -17.798 7.684 20.234 1.00 75.69 178 ARG A O 1
ATOM 1386 N N . PRO A 1 179 ? -17.685 9.942 20.080 1.00 75.25 179 PRO A N 1
ATOM 1387 C CA . PRO A 1 179 ? -17.245 10.114 21.453 1.00 75.25 179 PRO A CA 1
ATOM 1388 C C . PRO A 1 179 ? -18.318 9.533 22.372 1.00 75.25 179 PRO A C 1
ATOM 1390 O O . PRO A 1 179 ? -19.469 9.976 22.371 1.00 75.25 179 PRO A O 1
ATOM 1393 N N . VAL A 1 180 ? -17.945 8.501 23.126 1.00 74.75 180 VAL A N 1
ATOM 1394 C CA . VAL A 1 180 ? -18.789 7.973 24.192 1.00 74.75 180 VAL A CA 1
ATOM 1395 C C . VAL A 1 180 ? -18.763 9.028 25.286 1.00 74.75 180 VAL A C 1
ATOM 1397 O O . VAL A 1 180 ? -17.789 9.144 26.026 1.00 74.75 180 VAL A O 1
ATOM 1400 N N . ILE A 1 181 ? -19.807 9.851 25.339 1.00 80.56 181 ILE A N 1
ATOM 1401 C CA . ILE A 1 181 ? -20.006 10.782 26.444 1.00 80.56 181 ILE A CA 1
ATOM 1402 C C . ILE A 1 181 ? -20.292 9.909 27.661 1.00 80.56 181 ILE A C 1
ATOM 1404 O O . ILE A 1 181 ? -21.371 9.327 27.775 1.00 80.56 181 ILE A O 1
ATOM 1408 N N . ALA A 1 182 ? -19.302 9.771 28.539 1.00 75.69 182 ALA A N 1
ATOM 1409 C CA . ALA A 1 182 ? -19.503 9.133 29.825 1.00 75.69 182 ALA A CA 1
ATOM 1410 C C . ALA A 1 182 ? -20.484 10.004 30.617 1.00 75.69 182 ALA A C 1
ATOM 1412 O O . ALA A 1 182 ? -20.137 11.092 31.073 1.00 75.69 182 ALA A O 1
ATOM 1413 N N . GLN A 1 183 ? -21.731 9.552 30.725 1.00 74.19 183 GLN A N 1
ATOM 1414 C CA . GLN A 1 183 ? -22.662 10.107 31.693 1.00 74.19 183 GLN A CA 1
ATOM 1415 C C . GLN A 1 183 ? -22.208 9.591 33.049 1.00 74.19 183 GLN A C 1
ATOM 1417 O O . GLN A 1 183 ? -22.332 8.397 33.328 1.00 74.19 183 GLN A O 1
ATOM 1422 N N . ASP A 1 184 ? -21.605 10.458 33.860 1.00 76.62 184 ASP A N 1
ATOM 1423 C CA . ASP A 1 184 ? -21.302 10.059 35.220 1.00 76.62 184 ASP A CA 1
ATOM 1424 C C . ASP A 1 184 ? -22.640 9.744 35.919 1.00 76.62 184 ASP A C 1
ATOM 1426 O O . ASP A 1 184 ? -23.623 10.484 35.846 1.00 76.62 184 ASP A O 1
ATOM 1430 N N . SER A 1 185 ? -22.727 8.558 36.514 1.00 66.56 185 SER A N 1
ATOM 1431 C CA . SER A 1 185 ? -23.969 8.114 37.151 1.00 66.56 185 SER A CA 1
ATOM 1432 C C . SER A 1 185 ? -24.235 8.876 38.457 1.00 66.56 185 SER A C 1
ATOM 1434 O O . SER A 1 185 ? -25.352 8.848 38.975 1.00 66.56 185 SER A O 1
ATOM 1436 N N . ALA A 1 186 ? -23.213 9.550 38.998 1.00 64.94 186 ALA A N 1
ATOM 1437 C CA . ALA A 1 186 ? -23.273 10.266 40.265 1.00 64.94 186 ALA A CA 1
ATOM 1438 C C . ALA A 1 186 ? -24.124 11.542 40.149 1.00 64.94 186 ALA A C 1
ATOM 1440 O O . ALA A 1 186 ? -25.062 11.713 40.925 1.00 64.94 186 ALA A O 1
ATOM 1441 N N . THR A 1 187 ? -23.887 12.363 39.129 1.00 65.31 187 THR A N 1
ATOM 1442 C CA . THR A 1 187 ? -24.643 13.581 38.807 1.00 65.31 187 THR A CA 1
ATOM 1443 C C . THR A 1 187 ? -26.084 13.274 38.432 1.00 65.31 187 THR A C 1
ATOM 1445 O O . THR A 1 187 ? -26.982 14.001 38.850 1.00 65.31 187 THR A O 1
ATOM 1448 N N . VAL A 1 188 ? -26.343 12.165 37.729 1.00 67.81 188 VAL A N 1
ATOM 1449 C CA . VAL A 1 188 ? -27.713 11.706 37.446 1.00 67.81 188 VAL A CA 1
ATOM 1450 C C . VAL A 1 188 ? -28.434 11.354 38.751 1.00 67.81 188 VAL A C 1
ATOM 1452 O O . VAL A 1 188 ? -29.565 11.784 38.962 1.00 67.81 188 VAL A O 1
ATOM 1455 N N . SER A 1 189 ? -27.759 10.664 39.678 1.00 69.38 189 SER A N 1
ATOM 1456 C CA . SER A 1 189 ? -28.351 10.283 40.967 1.00 69.38 189 SER A CA 1
ATOM 1457 C C . SER A 1 189 ? -28.577 11.464 41.922 1.00 69.38 189 SER A C 1
ATOM 1459 O O . SER A 1 189 ? -29.559 11.481 42.665 1.00 69.38 189 SER A O 1
ATOM 1461 N N . GLU A 1 190 ? -27.699 12.469 41.919 1.00 76.25 190 GLU A N 1
ATOM 1462 C CA . GLU A 1 190 ? -27.876 13.699 42.699 1.00 76.25 190 GLU A CA 1
ATOM 1463 C C . GLU A 1 190 ? -28.974 14.582 42.109 1.00 76.25 190 GLU A C 1
ATOM 1465 O O . GLU A 1 190 ? -29.790 15.121 42.856 1.00 76.25 190 GLU A O 1
ATOM 1470 N N . PHE A 1 191 ? -29.064 14.664 40.780 1.00 76.56 191 PHE A N 1
ATOM 1471 C CA . PHE A 1 191 ? -30.144 15.362 40.091 1.00 76.56 191 PHE A CA 1
ATOM 1472 C C . PHE A 1 191 ? -31.508 14.709 40.351 1.00 76.56 191 PHE A C 1
ATOM 1474 O O . PHE A 1 191 ? -32.473 15.416 40.630 1.00 76.56 191 PHE A O 1
ATOM 1481 N N . GLU A 1 192 ? -31.602 13.377 40.342 1.00 78.94 192 GLU A N 1
ATOM 1482 C CA . GLU A 1 192 ? -32.835 12.651 40.686 1.00 78.94 192 GLU A CA 1
ATOM 1483 C C . GLU A 1 192 ? -33.252 12.857 42.148 1.00 78.94 192 GLU A C 1
ATOM 1485 O O . GLU A 1 192 ? -34.441 12.994 42.440 1.00 78.94 192 GLU A O 1
ATOM 1490 N N . LYS A 1 193 ? -32.287 12.933 43.073 1.00 80.44 193 LYS A N 1
ATOM 1491 C CA . LYS A 1 193 ? -32.553 13.242 44.488 1.00 80.44 193 LYS A CA 1
ATOM 1492 C C . LYS A 1 193 ? -32.987 14.693 44.690 1.00 80.44 193 LYS A C 1
ATOM 1494 O O . LYS A 1 193 ? -33.900 14.944 45.473 1.00 80.44 193 LYS A O 1
ATOM 1499 N N . ALA A 1 194 ? -32.348 15.637 44.000 1.00 82.06 194 ALA A N 1
ATOM 1500 C CA . ALA A 1 194 ? -32.674 17.059 44.075 1.00 82.06 194 ALA A CA 1
ATOM 1501 C C . ALA A 1 194 ? -33.998 17.391 43.367 1.00 82.06 194 ALA A C 1
ATOM 1503 O O . ALA A 1 194 ? -34.728 18.279 43.808 1.00 82.06 194 ALA A O 1
ATOM 1504 N N . PHE A 1 195 ? -34.345 16.647 42.311 1.00 80.12 195 PHE A N 1
ATOM 1505 C CA . PHE A 1 195 ? -35.556 16.851 41.516 1.00 80.12 195 PHE A CA 1
ATOM 1506 C C . PHE A 1 195 ? -36.316 15.533 41.253 1.00 80.12 195 PHE A C 1
ATOM 1508 O O . PHE A 1 195 ? -36.380 15.060 40.115 1.00 80.12 195 PHE A O 1
ATOM 1515 N N . PRO A 1 196 ? -37.006 14.973 42.267 1.00 81.25 196 PRO A N 1
ATOM 1516 C CA . PRO A 1 196 ? -37.680 13.669 42.169 1.00 81.25 196 PRO A CA 1
ATOM 1517 C C . PRO A 1 196 ? -38.832 13.618 41.152 1.00 81.25 196 PRO A C 1
ATOM 1519 O O . PRO A 1 196 ? -39.262 12.548 40.721 1.00 81.25 196 PRO A O 1
ATOM 1522 N N . THR A 1 197 ? -39.383 14.773 40.775 1.00 80.44 197 THR A N 1
ATOM 1523 C CA . THR A 1 197 ? -40.477 14.897 39.799 1.00 80.44 197 THR A CA 1
ATOM 1524 C C . THR A 1 197 ? -39.999 15.251 38.390 1.00 80.44 197 THR A C 1
ATOM 1526 O O . THR A 1 197 ? -40.821 15.267 37.473 1.00 80.44 197 THR A O 1
ATOM 1529 N N . ALA A 1 198 ? -38.696 15.479 38.177 1.00 74.50 198 ALA A N 1
ATOM 1530 C CA . ALA A 1 198 ? -38.156 15.907 36.885 1.00 74.50 198 ALA A CA 1
ATOM 1531 C C . ALA A 1 198 ? -38.383 14.881 35.763 1.00 74.50 198 ALA A C 1
ATOM 1533 O O . ALA A 1 198 ? -38.649 15.269 34.628 1.00 74.50 198 ALA A O 1
ATOM 1534 N N . GLY A 1 199 ? -38.386 13.580 36.076 1.00 73.50 199 GLY A N 1
ATOM 1535 C CA . GLY A 1 199 ? -38.675 12.517 35.103 1.00 73.50 199 GLY A CA 1
ATOM 1536 C C . GLY A 1 199 ? -40.116 12.504 34.571 1.00 73.50 199 GLY A C 1
ATOM 1537 O O . GLY A 1 199 ? -40.400 11.840 33.580 1.00 73.50 199 GLY A O 1
ATOM 1538 N N . LYS A 1 200 ? -41.039 13.245 35.203 1.00 76.69 200 LYS A N 1
ATOM 1539 C CA . LYS A 1 200 ? -42.451 13.352 34.788 1.00 76.69 200 LYS A CA 1
ATOM 1540 C C . LYS A 1 200 ? -42.718 14.551 33.876 1.00 76.69 200 LYS A C 1
ATOM 1542 O O . LYS A 1 200 ? -43.841 14.715 33.398 1.00 76.69 200 LYS A O 1
ATOM 1547 N N . LEU A 1 201 ? -41.716 15.399 33.639 1.00 73.75 201 LEU A N 1
ATOM 1548 C CA . LEU A 1 201 ? -41.845 16.544 32.748 1.00 73.75 201 LEU A CA 1
ATOM 1549 C C . LEU A 1 201 ? -41.851 16.051 31.300 1.00 73.75 201 LEU A C 1
ATOM 1551 O O . LEU A 1 201 ? -40.827 15.665 30.739 1.00 73.75 201 LEU A O 1
ATOM 1555 N N . LYS A 1 202 ? -43.035 16.075 30.685 1.00 68.38 202 LYS A N 1
ATOM 1556 C CA . LYS A 1 202 ? -43.194 15.874 29.246 1.00 68.38 202 LYS A CA 1
ATOM 1557 C C . LYS A 1 202 ? -42.443 17.009 28.545 1.00 68.38 202 LYS A C 1
ATOM 1559 O O . LYS A 1 202 ? -42.880 18.156 28.629 1.00 68.38 202 LYS A O 1
ATOM 1564 N N . ARG A 1 203 ? -41.313 16.717 27.889 1.00 69.44 203 ARG A N 1
ATOM 1565 C CA . ARG A 1 203 ? -40.680 17.690 26.987 1.00 69.44 203 ARG A CA 1
ATOM 1566 C C . ARG A 1 203 ? -41.701 18.013 25.899 1.00 69.44 203 ARG A C 1
ATOM 1568 O O . ARG A 1 203 ? -42.101 17.136 25.138 1.00 69.44 203 ARG A O 1
ATOM 1575 N N . GLY A 1 204 ? -42.231 19.229 25.946 1.00 66.88 204 GLY A N 1
ATOM 1576 C CA . GLY A 1 204 ? -43.062 19.767 24.885 1.00 66.88 204 GLY A CA 1
ATOM 1577 C C . GLY A 1 204 ? -42.153 20.185 23.740 1.00 66.88 204 GLY A C 1
ATOM 1578 O O . GLY A 1 204 ? -41.235 20.967 23.985 1.00 66.88 204 GLY A O 1
ATOM 1579 N N . PHE A 1 205 ? -42.491 19.683 22.549 1.00 50.03 205 PHE A N 1
ATOM 1580 C CA . PHE A 1 205 ? -41.810 19.818 21.254 1.00 50.03 205 PHE A CA 1
ATOM 1581 C C . PHE A 1 205 ? -40.616 18.882 21.043 1.00 50.03 205 PHE A C 1
ATOM 1583 O O . PHE A 1 205 ? -39.647 18.921 21.833 1.00 50.03 205 PHE A O 1
#